Protein AF-0000000084433129 (afdb_homodimer)

Radius of gyration: 16.42 Å; Cα contacts (8 Å, |Δi|>4): 544; chains: 2; bounding box: 38×45×41 Å

Foldseek 3Di:
DAFDLVQLLVQLVVCVVPAFLLLSLLCSLCVSLVFPDDSVRSCVVQRCCGCAGNVQLFFHFQSLLVSLLVNLPRNDDDVVLSVVLSVVLQVVLCVVQVHRGRCVSQVSVVRCPCRSVSNSVSSVSSSVSSVD/DAFDLVQLLVQLVVCVVPAFLLLSLLVSLCVSLVFPDDSVVSCVVQRCCGCQGNVQLFFHFQSLLVSLLVNLPRNDDDVVLSVVLNVVLQVVLCVVQVDRGRCVSQVSVVRCPCRSVSNSVSSVSSSVSSVD

Nearest PDB structures (foldseek):
  2bnl-assembly3_F  TM=3.014E-01  e=6.268E+00  Bacillus subtilis
  2bnl-assembly3_F  TM=2.995E-01  e=6.203E+00  Bacillus subtilis

Solvent-accessible surface area (backbone atoms only — not comparable to full-atom values): 12714 Å² total; per-residue (Å²): 91,84,62,62,61,69,61,37,43,51,46,27,57,58,33,51,76,82,38,44,41,4,28,14,22,24,46,26,53,35,60,73,70,62,51,97,68,54,69,69,56,48,40,30,52,17,46,22,34,14,48,6,37,26,60,60,21,34,72,26,36,28,14,23,58,56,11,39,41,42,35,44,15,71,77,44,88,50,63,68,57,31,18,53,50,23,30,50,53,47,52,53,46,25,67,74,66,72,49,53,32,21,19,73,69,18,55,54,61,74,41,63,80,55,48,64,55,47,18,44,52,48,43,48,53,52,41,56,60,48,50,103,90,83,62,62,59,68,61,37,42,51,45,27,56,59,33,50,76,82,40,44,41,4,27,14,23,23,49,25,52,34,58,74,69,64,52,96,69,54,69,69,56,48,41,30,52,19,49,23,34,16,48,6,38,24,63,62,22,32,73,25,35,29,12,23,57,54,11,38,38,41,35,44,15,72,76,45,87,50,62,68,57,31,18,53,50,23,31,50,54,46,50,53,46,25,68,75,67,73,48,53,32,21,19,71,71,18,55,53,60,74,40,63,79,54,48,63,56,47,18,44,53,48,42,50,51,53,40,54,60,47,50,101

Organism: NCBI:txid230361

Sequence (264 aa):
MKLDKKILEEKIREYRAFKSCSESTLMGLCEIAGADISQKKMVKLACGFAGGMGGTFDEGTCGAVTGALIANGILNDDPSNIKSNAKEIFNTFKEEYGTVRCDKISKNGEDKSPCVDCCVFIANKVADLLDEMKLDKKILEEKIREYRAFKSCSESTLMGLCEIAGADISQKKMVKLACGFAGGMGGTFDEGTCGAVTGALIANGILNDDPSNIKSNAKEIFNTFKEEYGTVRCDKISKNGEDKSPCVDCCVFIANKVADLLDE

Secondary structure (DSSP, 8-state):
----HHHHHHHHHHHHTTS-HHHHHHHHHHHHHT-S--HHHHHHHHGGGTTTTTT--SSSBPHHHHHHHHHHHHH---HH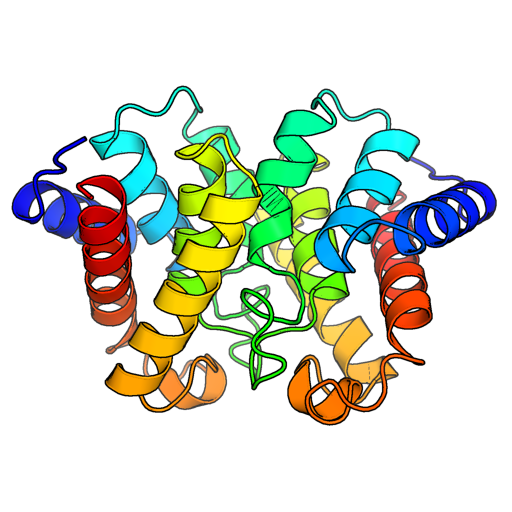HHHHHHHHHHHHHHHHHS--BHHHHHTTTT--TTHHHHHHHHHHHHHHHHH-/----HHHHHHHHHHHHTTS-HHHHHHHHHHHHHT-S--HHHHHHHHGGGTTTTTT--SSSBPHHHHHHHHHHHHH---HHHHHHHHHHHHHHHHHHHS--BHHHHHTTTT--TTHHHHHHHHHHHHHHHHH-

InterPro domains:
  IPR010181 CGCAxxGCC motif [PF09719] (20-128)
  IPR010181 CGCAxxGCC motif [TIGR01909] (20-131)

Structure (mmCIF, N/CA/C/O backbone):
data_AF-0000000084433129-model_v1
#
loop_
_entity.id
_entity.type
_entity.pdbx_description
1 polymer 'C_GCAxxG_C_C family protein'
#
loop_
_atom_site.group_PDB
_atom_site.id
_atom_site.type_symbol
_atom_site.label_atom_id
_atom_site.label_alt_id
_atom_site.label_comp_id
_atom_site.label_asym_id
_atom_site.label_entity_id
_atom_site.label_seq_id
_atom_site.pdbx_PDB_ins_code
_atom_site.Cartn_x
_atom_site.Cartn_y
_atom_site.Cartn_z
_atom_site.occupancy
_atom_site.B_iso_or_equiv
_atom_site.auth_seq_id
_atom_site.auth_comp_id
_atom_site.auth_asym_id
_atom_site.auth_atom_id
_atom_site.pdbx_PDB_model_num
ATOM 1 N N . MET A 1 1 ? -16.609 15.102 6.672 1 66.5 1 MET A N 1
ATOM 2 C CA . MET A 1 1 ? -16.047 14.93 8.008 1 66.5 1 MET A CA 1
ATOM 3 C C . MET A 1 1 ? -14.867 15.875 8.234 1 66.5 1 MET A C 1
ATOM 5 O O . MET A 1 1 ? -13.875 15.828 7.5 1 66.5 1 MET A O 1
ATOM 9 N N . LYS A 1 2 ? -15.055 16.797 9.008 1 85.25 2 LYS A N 1
ATOM 10 C CA . LYS A 1 2 ? -13.969 17.766 9.195 1 85.25 2 LYS A CA 1
ATOM 11 C C . LYS A 1 2 ? -12.977 17.281 10.25 1 85.25 2 LYS A C 1
ATOM 13 O O . LYS A 1 2 ? -13.352 17.062 11.406 1 85.25 2 LYS A O 1
ATOM 18 N N . LEU A 1 3 ? -11.727 16.969 9.812 1 94.31 3 LEU A N 1
ATOM 19 C CA . LEU A 1 3 ? -10.68 16.547 10.727 1 94.31 3 LEU A CA 1
ATOM 20 C C . LEU A 1 3 ? -9.883 17.734 11.242 1 94.31 3 LEU A C 1
ATOM 22 O O . LEU A 1 3 ? -9.562 18.656 10.484 1 94.31 3 LEU A O 1
ATOM 26 N N . ASP A 1 4 ? -9.641 17.812 12.602 1 96.44 4 ASP A N 1
ATOM 27 C CA . ASP A 1 4 ? -8.766 18.844 13.164 1 96.44 4 ASP A CA 1
ATOM 28 C C . ASP A 1 4 ? -7.309 18.594 12.789 1 96.44 4 ASP A C 1
ATOM 30 O O . ASP A 1 4 ? -6.656 17.719 13.352 1 96.44 4 ASP A O 1
ATOM 34 N N . LYS A 1 5 ? -6.777 19.391 11.969 1 97.81 5 LYS A N 1
ATOM 35 C CA . LYS A 1 5 ? -5.449 19.156 11.406 1 97.81 5 LYS A CA 1
ATOM 36 C C . LYS A 1 5 ? -4.367 19.312 12.469 1 97.81 5 LYS A C 1
ATOM 38 O O . LYS A 1 5 ? -3.35 18.609 12.438 1 97.81 5 LYS A O 1
ATOM 43 N N . LYS A 1 6 ? -4.586 20.219 13.406 1 98.31 6 LYS A N 1
ATOM 44 C CA . LYS A 1 6 ? -3.6 20.391 14.469 1 98.31 6 LYS A CA 1
ATOM 45 C C . LYS A 1 6 ? -3.467 19.141 15.32 1 98.31 6 LYS A C 1
ATOM 47 O O . LYS A 1 6 ? -2.355 18.703 15.641 1 98.31 6 LYS A O 1
ATOM 52 N N . ILE A 1 7 ? -4.559 18.562 15.695 1 98.62 7 ILE A N 1
ATOM 53 C CA . ILE A 1 7 ? -4.562 17.344 16.484 1 98.62 7 ILE A CA 1
ATOM 54 C C . ILE A 1 7 ? -3.994 16.188 15.664 1 98.62 7 ILE A C 1
ATOM 56 O O . ILE A 1 7 ? -3.24 15.359 16.188 1 98.62 7 ILE A O 1
ATOM 60 N N . LEU A 1 8 ? -4.355 16.141 14.383 1 98.69 8 LEU A N 1
ATOM 61 C CA . LEU A 1 8 ? -3.85 15.133 13.469 1 98.69 8 LEU A CA 1
ATOM 62 C C . LEU A 1 8 ? -2.326 15.172 13.398 1 98.69 8 LEU A C 1
ATOM 64 O O . LEU A 1 8 ? -1.666 14.141 13.531 1 98.69 8 LEU A O 1
ATOM 68 N N . GLU A 1 9 ? -1.763 16.391 13.211 1 98.81 9 GLU A N 1
ATOM 69 C CA . GLU A 1 9 ? -0.317 16.562 13.109 1 98.81 9 GLU A CA 1
ATOM 70 C C . GLU A 1 9 ? 0.386 16.109 14.391 1 98.81 9 GLU A C 1
ATOM 72 O O . GLU A 1 9 ? 1.414 15.43 14.328 1 98.81 9 GLU A O 1
ATOM 77 N N . GLU A 1 10 ? -0.18 16.484 15.469 1 98.75 10 GLU A N 1
ATOM 78 C CA . GLU A 1 10 ? 0.411 16.125 16.766 1 98.75 10 GLU A CA 1
ATOM 79 C C . GLU A 1 10 ? 0.422 14.617 16.953 1 98.75 10 GLU A C 1
ATOM 81 O O . GLU A 1 10 ? 1.414 14.055 17.422 1 98.75 10 GLU A O 1
ATOM 86 N N . LYS A 1 11 ? -0.643 14.023 16.641 1 98.75 11 LYS A N 1
ATOM 87 C CA . LYS A 1 11 ? -0.745 12.57 16.797 1 98.75 11 LYS A CA 1
ATOM 88 C C . LYS A 1 11 ? 0.265 11.852 15.906 1 98.75 11 LYS A C 1
ATOM 90 O O . LYS A 1 11 ? 0.901 10.891 16.328 1 98.75 11 LYS A O 1
ATOM 95 N N . ILE A 1 12 ? 0.414 12.297 14.672 1 98.88 12 ILE A N 1
ATOM 96 C CA . ILE A 1 12 ? 1.348 11.68 13.734 1 98.88 12 ILE A CA 1
ATOM 97 C C . ILE A 1 12 ? 2.777 11.852 14.242 1 98.88 12 ILE A C 1
ATOM 99 O O . ILE A 1 12 ? 3.57 10.906 14.211 1 98.88 12 ILE A O 1
ATOM 103 N N . ARG A 1 13 ? 3.062 13.031 14.75 1 98.81 13 ARG A N 1
ATOM 104 C CA . ARG A 1 13 ? 4.398 13.281 15.281 1 98.81 13 ARG A CA 1
ATOM 105 C C . ARG A 1 13 ? 4.676 12.398 16.5 1 98.81 13 ARG A C 1
ATOM 107 O O . ARG A 1 13 ? 5.793 11.906 16.672 1 98.81 13 ARG A O 1
ATOM 114 N N . GLU A 1 14 ? 3.684 12.195 17.312 1 98.69 14 GLU A N 1
ATOM 115 C CA . GLU A 1 14 ? 3.82 11.297 18.453 1 98.69 14 GLU A CA 1
ATOM 116 C C . GLU A 1 14 ? 4.078 9.859 18.016 1 98.69 14 GLU A C 1
ATOM 118 O O . GLU A 1 14 ? 4.988 9.203 18.516 1 98.69 14 GLU A O 1
ATOM 123 N N . TYR A 1 15 ? 3.359 9.375 17.078 1 98.88 15 TYR A N 1
ATOM 124 C CA . TYR A 1 15 ? 3.512 8 16.609 1 98.88 15 TYR A CA 1
ATOM 125 C C . TYR A 1 15 ? 4.863 7.809 15.93 1 98.88 15 TYR A C 1
ATOM 127 O O . TYR A 1 15 ? 5.473 6.742 16.047 1 98.88 15 TYR A O 1
ATOM 135 N N . ARG A 1 16 ? 5.32 8.906 15.234 1 98.69 16 ARG A N 1
ATOM 136 C CA . ARG A 1 16 ? 6.562 8.789 14.477 1 98.69 16 ARG A CA 1
ATOM 137 C C . ARG A 1 16 ? 7.75 8.555 15.406 1 98.69 16 ARG A C 1
ATOM 139 O O . ARG A 1 16 ? 8.82 8.148 14.953 1 98.69 16 ARG A O 1
ATOM 146 N N . ALA A 1 17 ? 7.539 8.781 16.672 1 98.12 17 ALA A N 1
ATOM 147 C CA . ALA A 1 17 ? 8.602 8.523 17.641 1 98.12 17 ALA A CA 1
ATOM 148 C C . ALA A 1 17 ? 8.859 7.027 17.781 1 98.12 17 ALA A C 1
ATOM 150 O O . ALA A 1 17 ? 9.969 6.613 18.125 1 98.12 17 ALA A O 1
ATOM 151 N N . PHE A 1 18 ? 7.809 6.145 17.469 1 97.88 18 PHE A N 1
ATOM 152 C CA . PHE A 1 18 ? 8.016 4.727 17.719 1 97.88 18 PHE A CA 1
ATOM 153 C C . PHE A 1 18 ? 7.352 3.875 16.656 1 97.88 18 PHE A C 1
ATOM 155 O O . PHE A 1 18 ? 7.418 2.645 16.703 1 97.88 18 PHE A O 1
ATOM 162 N N . LYS A 1 19 ? 6.691 4.504 15.703 1 98.56 19 LYS A N 1
ATOM 163 C CA . LYS A 1 19 ? 6.055 3.793 14.594 1 98.56 19 LYS A CA 1
ATOM 164 C C . LYS A 1 19 ? 6.613 4.25 13.25 1 98.56 19 LYS A C 1
ATOM 166 O O . LYS A 1 19 ? 7.219 5.316 13.156 1 98.56 19 LYS A O 1
ATOM 171 N N . SER A 1 20 ? 6.512 3.453 12.211 1 98.56 20 SER A N 1
ATOM 172 C CA . SER A 1 20 ? 6.969 3.779 10.867 1 98.56 20 SER A CA 1
ATOM 173 C C . SER A 1 20 ? 6.102 4.863 10.234 1 98.56 20 SER A C 1
ATOM 175 O O . SER A 1 20 ? 5.059 5.23 10.781 1 98.56 20 SER A O 1
ATOM 177 N N . CYS A 1 21 ? 6.566 5.344 9.062 1 98.81 21 CYS A N 1
ATOM 178 C CA . CYS A 1 21 ? 5.84 6.367 8.32 1 98.81 21 CYS A CA 1
ATOM 179 C C . CYS A 1 21 ? 4.445 5.883 7.941 1 98.81 21 CYS A C 1
ATOM 181 O O . CYS A 1 21 ? 3.461 6.598 8.141 1 98.81 21 CYS A O 1
ATOM 183 N N . SER A 1 22 ? 4.375 4.684 7.348 1 98.94 22 SER A N 1
ATOM 184 C CA . SER A 1 22 ? 3.086 4.148 6.926 1 98.94 22 SER A CA 1
ATOM 185 C C . SER A 1 22 ? 2.156 3.945 8.117 1 98.94 22 SER A C 1
ATOM 187 O O . SER A 1 22 ? 0.977 4.301 8.055 1 98.94 22 SER A O 1
ATOM 189 N N . GLU A 1 23 ? 2.629 3.381 9.258 1 98.94 23 GLU A N 1
ATOM 190 C CA . GLU A 1 23 ? 1.825 3.168 10.461 1 98.94 23 GLU A CA 1
ATOM 191 C C . GLU A 1 23 ? 1.32 4.488 11.031 1 98.94 23 GLU A C 1
ATOM 193 O O . GLU A 1 23 ? 0.129 4.637 11.312 1 98.94 23 GLU A O 1
ATOM 198 N N . SER A 1 24 ? 2.229 5.449 11.164 1 98.94 24 SER A N 1
ATOM 199 C CA . SER A 1 24 ? 1.892 6.719 11.789 1 98.94 24 SER A CA 1
ATOM 200 C C . SER A 1 24 ? 0.837 7.473 10.992 1 98.94 24 SER A C 1
ATOM 202 O O . SER A 1 24 ? -0.094 8.047 11.562 1 98.94 24 SER A O 1
ATOM 204 N N . THR A 1 25 ? 1.008 7.492 9.688 1 98.94 25 THR A N 1
ATOM 205 C CA . THR A 1 25 ? 0.06 8.188 8.828 1 98.94 25 THR A CA 1
ATOM 206 C C . THR A 1 25 ? -1.318 7.535 8.906 1 98.94 25 THR A C 1
ATOM 208 O O . THR A 1 25 ? -2.324 8.219 9.102 1 98.94 25 THR A O 1
ATOM 211 N N . LEU A 1 26 ? -1.351 6.195 8.773 1 98.94 26 LEU A N 1
ATOM 212 C CA . LEU A 1 26 ? -2.607 5.461 8.836 1 98.94 26 LEU A CA 1
ATOM 213 C C . LEU A 1 26 ? -3.277 5.645 10.195 1 98.94 26 LEU A C 1
ATOM 215 O O . LEU A 1 26 ? -4.465 5.973 10.266 1 98.94 26 LEU A O 1
ATOM 219 N N . MET A 1 27 ? -2.518 5.43 11.242 1 98.94 27 MET A N 1
ATOM 220 C CA . MET A 1 27 ? -3.062 5.473 12.594 1 98.94 27 MET A CA 1
ATOM 221 C C . MET A 1 27 ? -3.57 6.867 12.93 1 98.94 27 MET A C 1
ATOM 223 O O . MET A 1 27 ? -4.656 7.02 13.492 1 98.94 27 MET A O 1
ATOM 227 N N . GLY A 1 28 ? -2.748 7.895 12.617 1 98.88 28 GLY A N 1
ATOM 228 C CA . GLY A 1 28 ? -3.197 9.258 12.852 1 98.88 28 GLY A CA 1
ATOM 229 C C . GLY A 1 28 ? -4.523 9.57 12.188 1 98.88 28 GLY A C 1
ATOM 230 O O . GLY A 1 28 ? -5.449 10.062 12.836 1 98.88 28 GLY A O 1
ATOM 231 N N . LEU A 1 29 ? -4.672 9.234 10.938 1 98.88 29 LEU A N 1
ATOM 232 C CA . LEU A 1 29 ? -5.871 9.539 10.164 1 98.88 29 LEU A CA 1
ATOM 233 C C . LEU A 1 29 ? -7.07 8.758 10.688 1 98.88 29 LEU A C 1
ATOM 235 O O . LEU A 1 29 ? -8.133 9.328 10.93 1 98.88 29 LEU A O 1
ATOM 239 N N . CYS A 1 30 ? -6.93 7.473 10.883 1 98.81 30 CYS A N 1
ATOM 240 C CA . CYS A 1 30 ? -8.047 6.613 11.266 1 98.81 30 CYS A CA 1
ATOM 241 C C . CYS A 1 30 ? -8.531 6.949 12.672 1 98.81 30 CYS A C 1
ATOM 243 O O . CYS A 1 30 ? -9.742 6.98 12.922 1 98.81 30 CYS A O 1
ATOM 245 N N . GLU A 1 31 ? -7.613 7.207 13.586 1 98.56 31 GLU A N 1
ATOM 246 C CA . GLU A 1 31 ? -8.008 7.492 14.961 1 98.56 31 GLU A CA 1
ATOM 247 C C . GLU A 1 31 ? -8.75 8.82 15.062 1 98.56 31 GLU A C 1
ATOM 249 O O . GLU A 1 31 ? -9.797 8.914 15.703 1 98.56 31 GLU A O 1
ATOM 254 N N . ILE A 1 32 ? -8.188 9.836 14.406 1 98.19 32 ILE A N 1
ATOM 255 C CA . ILE A 1 32 ? -8.812 11.148 14.492 1 98.19 32 ILE A CA 1
ATOM 256 C C . ILE A 1 32 ? -10.164 11.133 13.781 1 98.19 32 ILE A C 1
ATOM 258 O O . ILE A 1 32 ? -11.109 11.789 14.219 1 98.19 32 ILE A O 1
ATOM 262 N N . ALA A 1 33 ? -10.344 10.266 12.727 1 98 33 ALA A N 1
ATOM 263 C CA . ALA A 1 33 ? -11.586 10.18 11.969 1 98 33 ALA A CA 1
ATOM 264 C C . ALA A 1 33 ? -12.594 9.273 12.68 1 98 33 ALA A C 1
ATOM 266 O O . ALA A 1 33 ? -13.75 9.172 12.258 1 98 33 ALA A O 1
ATOM 267 N N . GLY A 1 34 ? -12.188 8.562 13.688 1 97.62 34 GLY A N 1
ATOM 268 C CA . GLY A 1 34 ? -13.078 7.684 14.422 1 97.62 34 GLY A CA 1
ATOM 269 C C . GLY A 1 34 ? -13.414 6.406 13.68 1 97.62 34 GLY A C 1
ATOM 270 O O . GLY A 1 34 ? -14.539 5.906 13.758 1 97.62 34 GLY A O 1
ATOM 271 N N . ALA A 1 35 ? -12.445 5.996 12.891 1 97.94 35 ALA A N 1
ATOM 272 C CA . ALA A 1 35 ? -12.656 4.762 12.133 1 97.94 35 ALA A CA 1
ATOM 273 C C . ALA A 1 35 ? -12.852 3.574 13.07 1 97.94 35 ALA A C 1
ATOM 275 O O . ALA A 1 35 ? -12.227 3.504 14.133 1 97.94 35 ALA A O 1
ATOM 276 N N . ASP A 1 36 ? -13.75 2.615 12.664 1 97.56 36 ASP A N 1
ATOM 277 C CA . ASP A 1 36 ? -13.969 1.384 13.414 1 97.56 36 ASP A CA 1
ATOM 278 C C . ASP A 1 36 ? -12.953 0.314 13.023 1 97.56 36 ASP A C 1
ATOM 280 O O . ASP A 1 36 ? -13.289 -0.649 12.336 1 97.56 36 ASP A O 1
ATOM 284 N N . ILE A 1 37 ? -11.727 0.47 13.469 1 98.44 37 ILE A N 1
ATOM 285 C CA . ILE A 1 37 ? -10.609 -0.441 13.227 1 98.44 37 ILE A CA 1
ATOM 286 C C . ILE A 1 37 ? -9.633 -0.377 14.398 1 98.44 37 ILE A C 1
ATOM 288 O O . ILE A 1 37 ? -9.352 0.705 14.922 1 98.44 37 ILE A O 1
ATOM 292 N N . SER A 1 38 ? -9.141 -1.506 14.906 1 98.56 38 SER A N 1
ATOM 293 C CA . SER A 1 38 ? -8.25 -1.553 16.062 1 98.56 38 SER A CA 1
ATOM 294 C C . SER A 1 38 ? -6.84 -1.108 15.695 1 98.56 38 SER A C 1
ATOM 296 O O . SER A 1 38 ? -6.445 -1.183 14.531 1 98.56 38 SER A O 1
ATOM 298 N N . GLN A 1 39 ? -6.102 -0.712 16.656 1 98.44 39 GLN A N 1
ATOM 299 C CA . GLN A 1 39 ? -4.703 -0.352 16.469 1 98.44 39 GLN A CA 1
ATOM 300 C C . GLN A 1 39 ? -3.9 -1.538 15.938 1 98.44 39 GLN A C 1
ATOM 302 O O . GLN A 1 39 ? -3.045 -1.377 15.062 1 98.44 39 GLN A O 1
ATOM 307 N N . LYS A 1 40 ? -4.203 -2.674 16.516 1 98.5 40 LYS A N 1
ATOM 308 C CA . LYS A 1 40 ? -3.516 -3.885 16.078 1 98.5 40 LYS A CA 1
ATOM 309 C C . LYS A 1 40 ? -3.707 -4.113 14.586 1 98.5 40 LYS A C 1
ATOM 311 O O . LYS A 1 40 ? -2.75 -4.422 13.875 1 98.5 40 LYS A O 1
ATOM 316 N N . LYS A 1 41 ? -4.914 -3.969 14.078 1 98.62 41 LYS A N 1
ATOM 317 C CA . LYS A 1 41 ? -5.211 -4.168 12.664 1 98.62 41 LYS A CA 1
ATOM 318 C C . LYS A 1 41 ? -4.535 -3.104 11.805 1 98.62 41 LYS A C 1
ATOM 320 O O . LYS A 1 41 ? -4.031 -3.402 10.719 1 98.62 41 LYS A O 1
ATOM 325 N N . MET A 1 42 ? -4.523 -1.867 12.297 1 98.94 42 MET A N 1
ATOM 326 C CA . MET A 1 42 ? -3.859 -0.795 11.562 1 98.94 42 MET A CA 1
ATOM 327 C C . MET A 1 42 ? -2.369 -1.08 11.414 1 98.94 42 MET A C 1
ATOM 329 O O . MET A 1 42 ? -1.802 -0.896 10.336 1 98.94 42 MET A O 1
ATOM 333 N N . VAL A 1 43 ? -1.777 -1.569 12.484 1 98.88 43 VAL A N 1
ATOM 334 C CA . VAL A 1 43 ? -0.351 -1.876 12.445 1 98.88 43 VAL A CA 1
ATOM 335 C C . VAL A 1 43 ? -0.092 -3.014 11.461 1 98.88 43 VAL A C 1
ATOM 337 O O . VAL A 1 43 ? 0.823 -2.934 10.641 1 98.88 43 VAL A O 1
ATOM 340 N N . LYS A 1 44 ? -0.912 -4.02 11.508 1 98.81 44 LYS A N 1
ATOM 341 C CA . LYS A 1 44 ? -0.734 -5.156 10.609 1 98.81 44 LYS A CA 1
ATOM 342 C C . LYS A 1 44 ? -0.856 -4.73 9.148 1 98.81 44 LYS A C 1
ATOM 344 O O . LYS A 1 44 ? -0.1 -5.195 8.297 1 98.81 44 LYS A O 1
ATOM 349 N N . LEU A 1 45 ? -1.741 -3.855 8.867 1 98.88 45 LEU A N 1
ATOM 350 C CA . LEU A 1 45 ? -1.998 -3.414 7.5 1 98.88 45 LEU A CA 1
ATOM 351 C C . LEU A 1 45 ? -0.853 -2.551 6.98 1 98.88 45 LEU A C 1
ATOM 353 O O . LEU A 1 45 ? -0.578 -2.533 5.777 1 98.88 45 LEU A O 1
ATOM 357 N N . ALA A 1 46 ? -0.17 -1.868 7.887 1 98.94 46 ALA A N 1
ATOM 358 C CA . ALA A 1 46 ? 0.666 -0.766 7.418 1 98.94 46 ALA A CA 1
ATOM 359 C C . ALA A 1 46 ? 2.146 -1.083 7.605 1 98.94 46 ALA A C 1
ATOM 361 O O . ALA A 1 46 ? 2.998 -0.545 6.895 1 98.94 46 ALA A O 1
ATOM 362 N N . CYS A 1 47 ? 2.516 -1.973 8.562 1 98.88 47 CYS A N 1
ATOM 363 C CA . CYS A 1 47 ? 3.906 -2.094 8.984 1 98.88 47 CYS A CA 1
ATOM 364 C C . CYS A 1 47 ? 4.773 -2.637 7.855 1 98.88 47 CYS A C 1
ATOM 366 O O . CYS A 1 47 ? 5.945 -2.266 7.734 1 98.88 47 CYS A O 1
ATOM 368 N N . GLY A 1 48 ? 4.191 -3.441 6.992 1 98.88 48 GLY A N 1
ATOM 369 C CA . GLY A 1 48 ? 4.949 -4.008 5.887 1 98.88 48 GLY A CA 1
ATOM 370 C C . GLY A 1 48 ? 5.387 -2.969 4.871 1 98.88 48 GLY A C 1
ATOM 371 O O . GLY A 1 48 ? 6.285 -3.221 4.066 1 98.88 48 GLY A O 1
ATOM 372 N N . PHE A 1 49 ? 4.809 -1.787 4.852 1 98.88 49 PHE A N 1
ATOM 373 C CA . PHE A 1 49 ? 5.082 -0.737 3.877 1 98.88 49 PHE A CA 1
ATOM 374 C C . PHE A 1 49 ? 6.211 0.167 4.359 1 98.88 49 PHE A C 1
ATOM 376 O O . PHE A 1 49 ? 6.703 1.01 3.605 1 98.88 49 PHE A O 1
ATOM 383 N N . ALA A 1 50 ? 6.711 0.037 5.578 1 98.38 50 ALA A N 1
ATOM 384 C CA . ALA A 1 50 ? 7.707 0.906 6.195 1 98.38 50 ALA A CA 1
ATOM 385 C C . ALA A 1 50 ? 9 0.917 5.391 1 98.38 50 ALA A C 1
ATOM 387 O O . ALA A 1 50 ? 9.406 -0.11 4.84 1 98.38 50 ALA A O 1
ATOM 388 N N . GLY A 1 51 ? 9.586 2.059 5.434 1 98.12 51 GLY A N 1
ATOM 389 C CA . GLY A 1 51 ? 10.906 2.158 4.836 1 98.12 51 GLY A CA 1
ATOM 390 C C . GLY A 1 51 ? 10.906 1.904 3.342 1 98.12 51 GLY A C 1
ATOM 391 O O . GLY A 1 51 ? 11.812 1.261 2.814 1 98.12 51 GLY A O 1
ATOM 392 N N . GLY A 1 52 ? 9.602 1.905 2.949 1 73.25 52 GLY A N 1
ATOM 393 C CA . GLY A 1 52 ? 9.25 2.01 1.543 1 73.25 52 GLY A CA 1
ATOM 394 C C . GLY A 1 52 ? 9.539 0.743 0.76 1 73.25 52 GLY A C 1
ATOM 395 O O . GLY A 1 52 ? 10.516 0.681 0.012 1 73.25 52 GLY A O 1
ATOM 396 N N . MET A 1 53 ? 9.086 -0.09 0.983 1 83.25 53 MET A N 1
ATOM 397 C CA . MET A 1 53 ? 8.531 -1.438 1.059 1 83.25 53 MET A CA 1
ATOM 398 C C . MET A 1 53 ? 9.609 -2.445 1.456 1 83.25 53 MET A C 1
ATOM 400 O O . MET A 1 53 ? 10.789 -2.104 1.528 1 83.25 53 MET A O 1
ATOM 404 N N . GLY A 1 54 ? 9.492 -2.891 3.186 1 85.44 54 GLY A N 1
ATOM 405 C CA . GLY A 1 54 ? 9.805 -3.709 4.348 1 85.44 54 GLY A CA 1
ATOM 406 C C . GLY A 1 54 ? 11.188 -3.439 4.91 1 85.44 54 GLY A C 1
ATOM 407 O O . GLY A 1 54 ? 11.734 -4.262 5.652 1 85.44 54 GLY A O 1
ATOM 408 N N . GLY A 1 55 ? 11.43 -2.018 4.766 1 97.88 55 GLY A N 1
ATOM 409 C CA . GLY A 1 55 ? 12.656 -1.464 5.312 1 97.88 55 GLY A CA 1
ATOM 410 C C . GLY A 1 55 ? 13.828 -1.532 4.348 1 97.88 55 GLY A C 1
ATOM 411 O O . GLY A 1 55 ? 14.984 -1.492 4.762 1 97.88 55 GLY A O 1
ATOM 412 N N . THR A 1 56 ? 13.484 -1.573 3.084 1 98.31 56 THR A N 1
ATOM 413 C CA . THR A 1 56 ? 14.523 -1.7 2.076 1 98.31 56 THR A CA 1
ATOM 414 C C . THR A 1 56 ? 15.172 -0.346 1.791 1 98.31 56 THR A C 1
ATOM 416 O O . THR A 1 56 ? 16.297 -0.281 1.305 1 98.31 56 THR A O 1
ATOM 419 N N . PHE A 1 57 ? 14.438 0.733 2 1 98.31 57 PHE A N 1
ATOM 420 C CA . PHE A 1 57 ? 14.836 2.086 1.63 1 98.31 57 PHE A CA 1
ATOM 421 C C . PHE A 1 57 ? 15.297 2.137 0.179 1 98.31 57 PHE A C 1
ATOM 423 O O . PHE A 1 57 ? 16.297 2.777 -0.134 1 98.31 57 PHE A O 1
ATOM 430 N N . ASP A 1 58 ? 14.578 1.436 -0.625 1 97.81 58 ASP A N 1
ATOM 431 C CA . ASP A 1 58 ? 14.844 1.321 -2.057 1 97.81 58 ASP A CA 1
ATOM 432 C C . ASP A 1 58 ? 13.766 2.043 -2.869 1 97.81 58 ASP A C 1
ATOM 434 O O . ASP A 1 58 ? 13.289 3.107 -2.471 1 97.81 58 ASP A O 1
ATOM 438 N N . GLU A 1 59 ? 13.453 1.584 -4.074 1 97.94 59 GLU A N 1
ATOM 439 C CA . GLU A 1 59 ? 12.695 2.361 -5.051 1 97.94 59 GLU A CA 1
ATOM 440 C C . GLU A 1 59 ? 11.203 2.328 -4.742 1 97.94 59 GLU A C 1
ATOM 442 O O . GLU A 1 59 ? 10.406 2.936 -5.457 1 97.94 59 GLU A O 1
ATOM 447 N N . GLY A 1 60 ? 10.781 1.7 -3.68 1 98.69 60 GLY A N 1
ATOM 448 C CA . GLY A 1 60 ? 9.367 1.621 -3.35 1 98.69 60 GLY A CA 1
ATOM 449 C C . GLY A 1 60 ? 8.766 2.963 -2.98 1 98.69 60 GLY A C 1
ATOM 450 O O . GLY A 1 60 ? 9.492 3.912 -2.676 1 98.69 60 GLY A O 1
ATOM 451 N N . THR A 1 61 ? 7.445 3.074 -3.094 1 98.88 61 THR A N 1
ATOM 452 C CA . THR A 1 61 ? 6.707 4.281 -2.746 1 98.88 61 THR A CA 1
ATOM 453 C C . THR A 1 61 ? 6.859 4.602 -1.262 1 98.88 61 THR A C 1
ATOM 455 O O . THR A 1 61 ? 6.848 3.699 -0.423 1 98.88 61 THR A O 1
ATOM 458 N N . CYS A 1 62 ? 6.984 5.914 -0.982 1 98.88 62 CYS A N 1
ATOM 459 C CA . CYS A 1 62 ? 7.086 6.402 0.388 1 98.88 62 CYS A CA 1
ATOM 460 C C . CYS A 1 62 ? 5.949 5.859 1.247 1 98.88 62 CYS A C 1
ATOM 462 O O . CYS A 1 62 ? 4.785 5.895 0.842 1 98.88 62 CYS A O 1
ATOM 464 N N . GLY A 1 63 ? 6.238 5.441 2.494 1 98.88 63 GLY A N 1
ATOM 465 C CA . GLY A 1 63 ? 5.266 4.883 3.42 1 98.88 63 GLY A CA 1
ATOM 466 C C . GLY A 1 63 ? 4.188 5.871 3.824 1 98.88 63 GLY A C 1
ATOM 467 O O . GLY A 1 63 ? 3.055 5.484 4.113 1 98.88 63 GLY A O 1
ATOM 468 N N . ALA A 1 64 ? 4.551 7.168 3.885 1 98.94 64 ALA A N 1
ATOM 469 C CA . ALA A 1 64 ? 3.545 8.188 4.164 1 98.94 64 ALA A CA 1
ATOM 470 C C . ALA A 1 64 ? 2.404 8.133 3.152 1 98.94 64 ALA A C 1
ATOM 472 O O . ALA A 1 64 ? 1.232 8.234 3.523 1 98.94 64 ALA A O 1
ATOM 473 N N . VAL A 1 65 ? 2.789 7.914 1.895 1 98.94 65 VAL A N 1
ATOM 474 C CA . VAL A 1 65 ? 1.801 7.871 0.822 1 98.94 65 VAL A CA 1
ATOM 475 C C . VAL A 1 65 ? 0.966 6.598 0.935 1 98.94 65 VAL A C 1
ATOM 477 O O . VAL A 1 65 ? -0.265 6.648 0.89 1 98.94 65 VAL A O 1
ATOM 480 N N . THR A 1 66 ? 1.614 5.469 1.139 1 98.94 66 THR A N 1
ATOM 481 C CA . THR A 1 66 ? 0.874 4.211 1.173 1 98.94 66 THR A CA 1
ATOM 482 C C . THR A 1 66 ? -0.01 4.137 2.414 1 98.94 66 THR A C 1
ATOM 484 O O . THR A 1 66 ? -1.124 3.613 2.359 1 98.94 66 THR A O 1
ATOM 487 N N . GLY A 1 67 ? 0.449 4.672 3.588 1 98.94 67 GLY A N 1
ATOM 488 C CA . GLY A 1 67 ? -0.413 4.781 4.754 1 98.94 67 GLY A CA 1
ATOM 489 C C . GLY A 1 67 ? -1.649 5.625 4.508 1 98.94 67 GLY A C 1
ATOM 490 O O . GLY A 1 67 ? -2.744 5.273 4.953 1 98.94 67 GLY A O 1
ATOM 491 N N . ALA A 1 68 ? -1.451 6.711 3.803 1 98.94 68 ALA A N 1
ATOM 492 C CA . ALA A 1 68 ? -2.561 7.598 3.459 1 98.94 68 ALA A CA 1
ATOM 493 C C . ALA A 1 68 ? -3.574 6.887 2.564 1 98.94 68 ALA A C 1
ATOM 495 O O . ALA A 1 68 ? -4.781 7.074 2.713 1 98.94 68 ALA A O 1
ATOM 496 N N . LEU A 1 69 ? -3.082 6.082 1.629 1 98.94 69 LEU A N 1
ATOM 497 C CA . LEU A 1 69 ? -3.961 5.387 0.698 1 98.94 69 LEU A CA 1
ATOM 498 C C . LEU A 1 69 ? -4.781 4.32 1.418 1 98.94 69 LEU A C 1
ATOM 500 O O . LEU A 1 69 ? -5.961 4.133 1.122 1 98.94 69 LEU A O 1
ATOM 504 N N . ILE A 1 70 ? -4.16 3.607 2.361 1 98.94 70 ILE A N 1
ATOM 505 C CA . ILE A 1 70 ? -4.906 2.637 3.152 1 98.94 70 ILE A CA 1
ATOM 506 C C . ILE A 1 70 ? -5.996 3.348 3.951 1 98.94 70 ILE A C 1
ATOM 508 O O . ILE A 1 70 ? -7.152 2.916 3.957 1 98.94 70 ILE A O 1
ATOM 512 N N . ALA A 1 71 ? -5.664 4.48 4.594 1 98.94 71 ALA A N 1
ATOM 513 C CA . ALA A 1 71 ? -6.648 5.254 5.348 1 98.94 71 ALA A CA 1
ATOM 514 C C . ALA A 1 71 ? -7.793 5.715 4.449 1 98.94 71 ALA A C 1
ATOM 516 O O . ALA A 1 71 ? -8.961 5.633 4.832 1 98.94 71 ALA A O 1
ATOM 517 N N . ASN A 1 72 ? -7.379 6.219 3.264 1 98.81 72 ASN A N 1
ATOM 518 C CA . ASN A 1 72 ? -8.367 6.656 2.289 1 98.81 72 ASN A CA 1
ATOM 519 C C . ASN A 1 72 ? -9.367 5.551 1.968 1 98.81 72 ASN A C 1
ATOM 521 O O . ASN A 1 72 ? -10.57 5.809 1.833 1 98.81 72 ASN A O 1
ATOM 525 N N . GLY A 1 73 ? -8.945 4.328 1.843 1 98.75 73 GLY A N 1
ATOM 526 C CA . GLY A 1 73 ? -9.805 3.188 1.586 1 98.75 73 GLY A CA 1
ATOM 527 C C . GLY A 1 73 ? -10.711 2.85 2.754 1 98.75 73 GLY A C 1
ATOM 528 O O .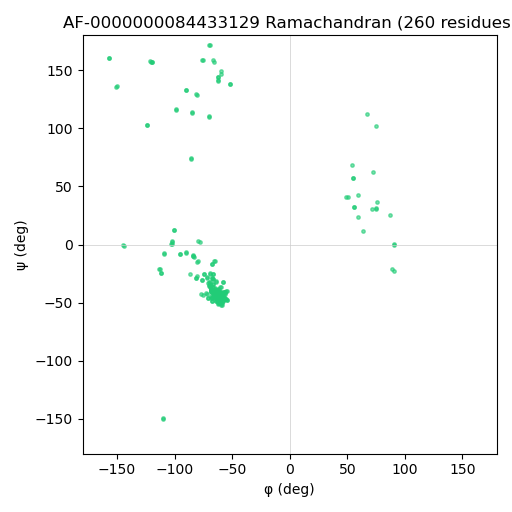 GLY A 1 73 ? -11.867 2.471 2.561 1 98.75 73 GLY A O 1
ATOM 529 N N . ILE A 1 74 ? -10.188 2.967 3.947 1 98.75 74 ILE A N 1
ATOM 530 C CA . ILE A 1 74 ? -10.93 2.631 5.156 1 98.75 74 ILE A CA 1
ATOM 531 C C . ILE A 1 74 ? -12.031 3.664 5.387 1 98.75 74 ILE A C 1
ATOM 533 O O . ILE A 1 74 ? -13.141 3.316 5.797 1 98.75 74 ILE A O 1
ATOM 537 N N . LEU A 1 75 ? -11.766 4.926 5.043 1 98.44 75 LEU A N 1
ATOM 538 C CA . LEU A 1 75 ? -12.609 6.031 5.484 1 98.44 75 LEU A CA 1
ATOM 539 C C . LEU A 1 75 ? -13.641 6.383 4.422 1 98.44 75 LEU A C 1
ATOM 541 O O . LEU A 1 75 ? -14.523 7.207 4.66 1 98.44 75 LEU A O 1
ATOM 545 N N . ASN A 1 76 ? -13.547 5.777 3.199 1 97.44 76 ASN A N 1
ATOM 546 C CA . ASN A 1 76 ? -14.484 6.004 2.111 1 97.44 76 ASN A CA 1
ATOM 547 C C . ASN A 1 76 ? -15.18 4.711 1.69 1 97.44 76 ASN A C 1
ATOM 549 O O . ASN A 1 76 ? -14.633 3.621 1.873 1 97.44 76 ASN A O 1
ATOM 553 N N . ASP A 1 77 ? -16.359 4.82 1.064 1 95.56 77 ASP A N 1
ATOM 554 C CA . ASP A 1 77 ? -17.141 3.625 0.766 1 95.56 77 ASP A CA 1
ATOM 555 C C . ASP A 1 77 ? -17.234 3.391 -0.74 1 95.56 77 ASP A C 1
ATOM 557 O O . ASP A 1 77 ? -17.469 2.264 -1.185 1 95.56 77 ASP A O 1
ATOM 561 N N . ASP A 1 78 ? -17.016 4.441 -1.49 1 97.56 78 ASP A N 1
ATOM 562 C CA . ASP A 1 78 ? -17.172 4.344 -2.938 1 97.56 78 ASP A CA 1
ATOM 563 C C . ASP A 1 78 ? -15.82 4.152 -3.625 1 97.56 78 ASP A C 1
ATOM 565 O O . ASP A 1 78 ? -15 5.074 -3.664 1 97.56 78 ASP A O 1
ATOM 569 N N . PRO A 1 79 ? -15.633 3.033 -4.273 1 97.81 79 PRO A N 1
ATOM 570 C CA . PRO A 1 79 ? -14.352 2.754 -4.926 1 97.81 79 PRO A CA 1
ATOM 571 C C . PRO A 1 79 ? -13.969 3.816 -5.953 1 97.81 79 PRO A C 1
ATOM 573 O O . PRO A 1 79 ? -12.781 4.105 -6.137 1 97.81 79 PRO A O 1
ATOM 576 N N . SER A 1 80 ? -14.938 4.379 -6.57 1 97.25 80 SER A N 1
ATOM 577 C CA . SER A 1 80 ? -14.633 5.418 -7.547 1 97.25 80 SER A CA 1
ATOM 578 C C . SER A 1 80 ? -14.016 6.641 -6.883 1 97.25 80 SER A C 1
ATOM 580 O O . SER A 1 80 ? -13.039 7.203 -7.391 1 97.25 80 SER A O 1
ATOM 582 N N . ASN A 1 81 ? -14.609 7.035 -5.789 1 97.69 81 ASN A N 1
ATOM 583 C CA . ASN A 1 81 ? -14.047 8.141 -5.016 1 97.69 81 ASN A CA 1
ATOM 584 C C . ASN A 1 81 ? -12.68 7.781 -4.441 1 97.69 81 ASN A C 1
ATOM 586 O O . ASN A 1 81 ? -11.781 8.625 -4.41 1 97.69 81 ASN A O 1
ATOM 590 N N . ILE A 1 82 ? -12.555 6.59 -3.959 1 98.62 82 ILE A N 1
ATOM 591 C CA . ILE A 1 82 ? -11.305 6.125 -3.379 1 98.62 82 ILE A CA 1
ATOM 592 C C . ILE A 1 82 ? -10.188 6.227 -4.418 1 98.62 82 ILE A C 1
ATOM 594 O O . ILE A 1 82 ? -9.094 6.723 -4.117 1 98.62 82 ILE A O 1
ATOM 598 N N . LYS A 1 83 ? -10.406 5.832 -5.613 1 98.25 83 LYS A N 1
ATOM 599 C CA . LYS A 1 83 ? -9.414 5.855 -6.684 1 98.25 83 LYS A CA 1
ATOM 600 C C . LYS A 1 83 ? -9.07 7.285 -7.078 1 98.25 83 LYS A C 1
ATOM 602 O O . LYS A 1 83 ? -7.898 7.613 -7.289 1 98.25 83 LYS A O 1
ATOM 607 N N . SER A 1 84 ? -10.133 8.078 -7.215 1 98.12 84 SER A N 1
ATOM 608 C CA . SER A 1 84 ? -9.898 9.477 -7.559 1 98.12 84 SER A CA 1
ATOM 609 C C . SER A 1 84 ? -9.062 10.18 -6.488 1 98.12 84 SER A C 1
ATOM 611 O O . SER A 1 84 ? -8.125 10.914 -6.809 1 98.12 84 SER A O 1
ATOM 613 N N . ASN A 1 85 ? -9.445 10 -5.234 1 98.75 85 ASN A N 1
ATOM 614 C CA . ASN A 1 85 ? -8.672 10.539 -4.125 1 98.75 85 ASN A CA 1
ATOM 615 C C . ASN A 1 85 ? -7.23 10.039 -4.152 1 98.75 85 ASN A C 1
ATOM 617 O O . ASN A 1 85 ? -6.297 10.797 -3.891 1 98.75 85 ASN A O 1
ATOM 621 N N . ALA A 1 86 ? -7.066 8.758 -4.473 1 98.88 86 ALA A N 1
ATOM 622 C CA . ALA A 1 86 ? -5.734 8.164 -4.504 1 98.88 86 ALA A CA 1
ATOM 623 C C . ALA A 1 86 ? -4.844 8.859 -5.531 1 98.88 86 ALA A C 1
ATOM 625 O O . ALA A 1 86 ? -3.674 9.141 -5.262 1 98.88 86 ALA A O 1
ATOM 626 N N . LYS A 1 87 ? -5.41 9.109 -6.664 1 98.81 87 LYS A N 1
ATOM 627 C CA . LYS A 1 87 ? -4.688 9.836 -7.703 1 98.81 87 LYS A CA 1
ATOM 628 C C . LYS A 1 87 ? -4.262 11.219 -7.215 1 98.81 87 LYS A C 1
ATOM 630 O O . LYS A 1 87 ? -3.129 11.648 -7.445 1 98.81 87 LYS A O 1
ATOM 635 N N . GLU A 1 88 ? -5.141 11.875 -6.578 1 98.81 88 GLU A N 1
ATOM 636 C CA . GLU A 1 88 ? -4.855 13.211 -6.051 1 98.81 88 GLU A CA 1
ATOM 637 C C . GLU A 1 88 ? -3.779 13.148 -4.969 1 98.81 88 GLU A C 1
ATOM 639 O O . GLU A 1 88 ? -2.881 13.992 -4.934 1 98.81 88 GLU A O 1
ATOM 644 N N . ILE A 1 89 ? -3.889 12.203 -4.078 1 98.94 89 ILE A N 1
ATOM 645 C CA . ILE A 1 89 ? -2.912 12 -3.016 1 98.94 89 ILE A CA 1
ATOM 646 C C . ILE A 1 89 ? -1.526 11.789 -3.619 1 98.94 89 ILE A C 1
ATOM 648 O O . ILE A 1 89 ? -0.562 12.445 -3.221 1 98.94 89 ILE A O 1
ATOM 652 N N . PHE A 1 90 ? -1.459 10.938 -4.633 1 98.94 90 PHE A N 1
ATOM 653 C CA . PHE A 1 90 ? -0.207 10.625 -5.312 1 98.94 90 PHE A CA 1
ATOM 654 C C . PHE A 1 90 ? 0.384 11.867 -5.969 1 98.94 90 PHE A C 1
ATOM 656 O O . PHE A 1 90 ? 1.547 12.203 -5.738 1 98.94 90 PHE A O 1
ATOM 663 N N . ASN A 1 91 ? -0.423 12.539 -6.719 1 98.88 91 ASN A N 1
ATOM 664 C CA . ASN A 1 91 ? 0.05 13.688 -7.488 1 98.88 91 ASN A CA 1
ATOM 665 C C . ASN A 1 91 ? 0.485 14.828 -6.578 1 98.88 91 ASN A C 1
ATOM 667 O O . ASN A 1 91 ? 1.5 15.477 -6.832 1 98.88 91 ASN A O 1
ATOM 671 N N . THR A 1 92 ? -0.285 15.055 -5.602 1 98.88 92 THR A N 1
ATOM 672 C CA . THR A 1 92 ? 0.037 16.125 -4.664 1 98.88 92 THR A CA 1
ATOM 673 C C . THR A 1 92 ? 1.374 15.859 -3.979 1 98.88 92 THR A C 1
ATOM 675 O O . THR A 1 92 ? 2.195 16.766 -3.834 1 98.88 92 THR A O 1
ATOM 678 N N . PHE A 1 93 ? 1.616 14.672 -3.525 1 98.94 93 PHE A N 1
ATOM 679 C CA . PHE A 1 93 ? 2.871 14.328 -2.869 1 98.94 93 PHE A CA 1
ATOM 680 C C . PHE A 1 93 ? 4.047 14.492 -3.824 1 98.94 93 PHE A C 1
ATOM 682 O O . PHE A 1 93 ? 5.07 15.078 -3.461 1 98.94 93 PHE A O 1
ATOM 689 N N . LYS A 1 94 ? 3.881 13.961 -4.996 1 98.88 94 LYS A N 1
ATOM 690 C CA . LYS A 1 94 ? 4.945 14.023 -5.988 1 98.88 94 LYS A CA 1
ATOM 691 C C . LYS A 1 94 ? 5.285 15.477 -6.336 1 98.88 94 LYS A C 1
ATOM 693 O O . LYS A 1 94 ? 6.453 15.812 -6.543 1 98.88 94 LYS A O 1
ATOM 698 N N . GLU A 1 95 ? 4.262 16.234 -6.469 1 98.75 95 GLU A N 1
ATOM 699 C CA . GLU A 1 95 ? 4.48 17.641 -6.746 1 98.75 95 GLU A CA 1
ATOM 700 C C . GLU A 1 95 ? 5.293 18.297 -5.633 1 98.75 95 GLU A C 1
ATOM 702 O O . GLU A 1 95 ? 6.199 19.094 -5.902 1 98.75 95 GLU A O 1
ATOM 707 N N . GLU A 1 96 ? 5 17.984 -4.414 1 98.88 96 GLU A N 1
ATOM 708 C CA . GLU A 1 96 ? 5.633 18.625 -3.262 1 98.88 96 GLU A CA 1
ATOM 709 C C . GLU A 1 96 ? 7.078 18.156 -3.098 1 98.88 96 GLU A C 1
ATOM 711 O O . GLU A 1 96 ? 7.969 18.969 -2.826 1 98.88 96 GLU A O 1
ATOM 716 N N . TYR A 1 97 ? 7.32 16.844 -3.279 1 98.69 97 TYR A N 1
ATOM 717 C CA . TYR A 1 97 ? 8.617 16.281 -2.91 1 98.69 97 TYR A CA 1
ATOM 718 C C . TYR A 1 97 ? 9.414 15.898 -4.148 1 98.69 97 TYR A C 1
ATOM 720 O O . TYR A 1 97 ? 10.57 15.477 -4.043 1 98.69 97 TYR A O 1
ATOM 728 N N . GLY A 1 98 ? 8.812 15.953 -5.312 1 98.69 98 GLY A N 1
ATOM 729 C CA . GLY A 1 98 ? 9.477 15.688 -6.578 1 98.69 98 GLY A CA 1
ATOM 730 C C . GLY A 1 98 ? 9.414 14.227 -6.992 1 98.69 98 GLY A C 1
ATOM 731 O O . GLY A 1 98 ? 9.648 13.898 -8.156 1 98.69 98 GLY A O 1
ATOM 732 N N . THR A 1 99 ? 9.219 13.359 -6.059 1 98.81 99 THR A N 1
ATOM 733 C CA . THR A 1 99 ? 9.109 11.922 -6.277 1 98.81 99 THR A CA 1
ATOM 734 C C . THR A 1 99 ? 8.336 11.258 -5.137 1 98.81 99 THR A C 1
ATOM 736 O O . THR A 1 99 ? 8.141 11.859 -4.082 1 98.81 99 THR A O 1
ATOM 739 N N . VAL A 1 100 ? 7.828 10.078 -5.371 1 98.88 100 VAL A N 1
ATOM 740 C CA . VAL A 1 100 ? 7.203 9.297 -4.305 1 98.88 100 VAL A CA 1
ATOM 741 C C . VAL A 1 100 ? 8.164 8.211 -3.836 1 98.88 100 VAL A C 1
ATOM 743 O O . VAL A 1 100 ? 7.82 7.406 -2.961 1 98.88 100 VAL A O 1
ATOM 746 N N . ARG A 1 101 ? 9.344 8.164 -4.379 1 98.75 101 ARG A N 1
ATOM 747 C CA . ARG A 1 101 ? 10.297 7.086 -4.117 1 98.75 101 ARG A CA 1
ATOM 748 C C . ARG A 1 101 ? 11.023 7.309 -2.795 1 98.75 101 ARG A C 1
ATOM 750 O O . ARG A 1 101 ? 11.656 8.352 -2.596 1 98.75 101 ARG A O 1
ATOM 757 N N . CYS A 1 102 ? 11 6.312 -2.018 1 98.88 102 CYS A N 1
ATOM 758 C CA . CYS A 1 102 ? 11.586 6.379 -0.683 1 98.88 102 CYS A CA 1
ATOM 759 C C . CYS A 1 102 ? 13.102 6.551 -0.759 1 98.88 102 CYS A C 1
ATOM 761 O O . CYS A 1 102 ? 13.688 7.285 0.042 1 98.88 102 CYS A O 1
ATOM 763 N N . ASP A 1 103 ? 13.75 5.805 -1.677 1 98.75 103 ASP A N 1
ATOM 764 C CA . ASP A 1 103 ? 15.211 5.848 -1.765 1 98.75 103 ASP A CA 1
ATOM 765 C C . ASP A 1 103 ? 15.695 7.258 -2.072 1 98.75 103 ASP A C 1
ATOM 767 O O . ASP A 1 103 ? 16.719 7.695 -1.537 1 98.75 103 ASP A O 1
ATOM 771 N N . LYS A 1 104 ? 14.961 7.945 -2.879 1 98.75 104 LYS A N 1
ATOM 772 C CA . LYS A 1 104 ? 15.336 9.305 -3.254 1 98.75 104 LYS A CA 1
ATOM 773 C C . LYS A 1 104 ? 15.047 10.289 -2.123 1 98.75 104 LYS A C 1
ATOM 775 O O . LYS A 1 104 ? 15.875 11.141 -1.803 1 98.75 104 LYS A O 1
ATOM 780 N N . ILE A 1 105 ? 13.922 10.156 -1.507 1 98.81 105 ILE A N 1
ATOM 781 C CA . ILE A 1 105 ? 13.492 11.086 -0.469 1 98.81 105 ILE A CA 1
ATOM 782 C C . ILE A 1 105 ? 14.383 10.938 0.761 1 98.81 105 ILE A C 1
ATOM 784 O O . ILE A 1 105 ? 14.75 11.93 1.399 1 98.81 105 ILE A O 1
ATOM 788 N N . SER A 1 106 ? 14.773 9.711 1.103 1 98.62 106 SER A N 1
ATOM 789 C CA . SER A 1 106 ? 15.492 9.422 2.338 1 98.62 106 SER A CA 1
ATOM 790 C C . SER A 1 106 ? 16.984 9.219 2.072 1 98.62 106 SER A C 1
ATOM 792 O O . SER A 1 106 ? 17.75 8.906 2.99 1 98.62 106 SER A O 1
ATOM 794 N N . LYS A 1 107 ? 17.406 9.32 0.919 1 98.44 107 LYS A N 1
ATOM 795 C CA . LYS A 1 107 ? 18.781 9 0.522 1 98.44 107 LYS A CA 1
ATOM 796 C C . LYS A 1 107 ? 19.141 7.578 0.938 1 98.44 107 LYS A C 1
ATOM 798 O O . LYS A 1 107 ? 20.125 7.375 1.655 1 98.44 107 LYS A O 1
ATOM 803 N N . ASN A 1 108 ? 18.375 6.664 0.475 1 98.44 108 ASN A N 1
ATOM 804 C CA . ASN A 1 108 ? 18.547 5.242 0.741 1 98.44 108 ASN A CA 1
ATOM 805 C C . ASN A 1 108 ? 18.562 4.949 2.238 1 98.44 108 ASN A C 1
ATOM 807 O O . ASN A 1 108 ? 19.328 4.113 2.709 1 98.44 108 ASN A O 1
ATOM 811 N N . GLY A 1 109 ? 17.844 5.711 2.938 1 98.06 109 GLY A N 1
ATOM 812 C CA . GLY A 1 109 ? 17.703 5.473 4.363 1 98.06 109 GLY A CA 1
ATOM 813 C C . GLY A 1 109 ? 18.734 6.207 5.199 1 98.06 109 GLY A C 1
ATOM 814 O O . GLY A 1 109 ? 18.688 6.164 6.43 1 98.06 109 GLY A O 1
ATOM 815 N N . GLU A 1 110 ? 19.609 6.957 4.582 1 98.31 110 GLU A N 1
ATOM 816 C CA . GLU A 1 110 ? 20.672 7.645 5.297 1 98.31 110 GLU A CA 1
ATOM 817 C C . GLU A 1 110 ? 20.188 8.945 5.918 1 98.31 110 GLU A C 1
ATOM 819 O O . GLU A 1 110 ? 20.75 9.43 6.902 1 98.31 110 GLU A O 1
ATOM 824 N N . ASP A 1 111 ? 19.203 9.555 5.328 1 98.25 111 ASP A N 1
ATOM 825 C CA . ASP A 1 111 ? 18.609 10.789 5.82 1 98.25 111 ASP A CA 1
ATOM 826 C C . ASP A 1 111 ? 17.109 10.633 6.031 1 98.25 111 ASP A C 1
ATOM 828 O O . ASP A 1 111 ? 16.328 10.758 5.086 1 98.25 111 ASP A O 1
ATOM 832 N N . LYS A 1 112 ? 16.734 10.484 7.25 1 97.44 112 LYS A N 1
ATOM 833 C CA . LYS A 1 112 ? 15.32 10.273 7.566 1 97.44 112 LYS A CA 1
ATOM 834 C C . LYS A 1 112 ? 14.664 11.57 8.055 1 97.44 112 LYS A C 1
ATOM 836 O O . LYS A 1 112 ? 13.516 11.562 8.492 1 97.44 112 LYS A O 1
ATOM 841 N N . SER A 1 113 ? 15.336 12.633 7.887 1 97.88 113 SER A N 1
ATOM 842 C CA . SER A 1 113 ? 14.859 13.906 8.422 1 97.88 113 SER A CA 1
ATOM 843 C C . SER A 1 113 ? 13.578 14.359 7.73 1 97.88 113 SER A C 1
ATOM 845 O O . SER A 1 113 ? 12.75 15.047 8.328 1 97.88 113 SER A O 1
ATOM 847 N N . PRO A 1 114 ? 13.297 13.945 6.48 1 98.5 114 PRO A N 1
ATOM 848 C CA . PRO A 1 114 ? 12.062 14.406 5.844 1 98.5 114 PRO A CA 1
ATOM 849 C C . PRO A 1 114 ? 10.844 13.562 6.234 1 98.5 114 PRO A C 1
ATOM 851 O O . PRO A 1 114 ? 9.711 13.945 5.941 1 98.5 114 PRO A O 1
ATOM 854 N N . CYS A 1 115 ? 11.047 12.477 6.883 1 98.69 115 CYS A N 1
ATOM 855 C CA . CYS A 1 115 ? 10.031 11.43 6.949 1 98.69 115 CYS A CA 1
ATOM 856 C C . CYS A 1 115 ? 8.828 11.891 7.762 1 98.69 115 CYS A C 1
ATOM 858 O O . CYS A 1 115 ? 7.68 11.633 7.387 1 98.69 115 CYS A O 1
ATOM 860 N N . VAL A 1 116 ? 9.055 12.586 8.852 1 98.88 116 VAL A N 1
ATOM 861 C CA . VAL A 1 116 ? 7.945 13.047 9.68 1 98.88 116 VAL A CA 1
ATOM 862 C C . VAL A 1 116 ? 7.105 14.062 8.906 1 98.88 116 VAL A C 1
ATOM 864 O O . VAL A 1 116 ? 5.875 13.992 8.922 1 98.88 116 VAL A O 1
ATOM 867 N N . ASP A 1 117 ? 7.77 14.938 8.227 1 98.88 117 ASP A N 1
ATOM 868 C CA . ASP A 1 117 ? 7.07 15.969 7.469 1 98.88 117 ASP A CA 1
ATOM 869 C C . ASP A 1 117 ? 6.297 15.359 6.301 1 98.88 117 ASP A C 1
ATOM 871 O O . ASP A 1 117 ? 5.227 15.844 5.934 1 98.88 117 ASP A O 1
ATOM 875 N N . CYS A 1 118 ? 6.852 14.344 5.68 1 98.94 118 CYS A N 1
ATOM 876 C CA . CYS A 1 118 ? 6.125 13.625 4.637 1 98.94 118 CYS A CA 1
ATOM 877 C C . CYS A 1 118 ? 4.789 13.102 5.164 1 98.94 118 CYS A C 1
ATOM 879 O O . CYS A 1 118 ? 3.756 13.281 4.516 1 98.94 118 CYS A O 1
ATOM 881 N N . CYS A 1 119 ? 4.816 12.492 6.332 1 98.94 119 CYS A N 1
ATOM 882 C CA . CYS A 1 119 ? 3.617 11.93 6.941 1 98.94 119 CYS A CA 1
ATOM 883 C C . CYS A 1 119 ? 2.588 13.016 7.223 1 98.94 119 CYS A C 1
ATOM 885 O O . CYS A 1 119 ? 1.415 12.875 6.867 1 98.94 119 CYS A O 1
ATOM 887 N N . VAL A 1 120 ? 3.045 14.07 7.84 1 98.94 120 VAL A N 1
ATOM 888 C CA . VAL A 1 120 ? 2.16 15.164 8.219 1 98.94 120 VAL A CA 1
ATOM 889 C C . VAL A 1 120 ? 1.555 15.797 6.965 1 98.94 120 VAL A C 1
ATOM 891 O O . VAL A 1 120 ? 0.344 16.016 6.898 1 98.94 120 VAL A O 1
ATOM 894 N N . PHE A 1 121 ? 2.371 16.016 5.969 1 98.94 121 PHE A N 1
ATOM 895 C CA . PHE A 1 121 ? 1.947 16.672 4.742 1 98.94 121 PHE A CA 1
ATOM 896 C C . PHE A 1 121 ? 0.829 15.891 4.066 1 98.94 121 PHE A C 1
ATOM 898 O O . PHE A 1 121 ? -0.231 16.438 3.764 1 98.94 121 PHE A O 1
ATOM 905 N 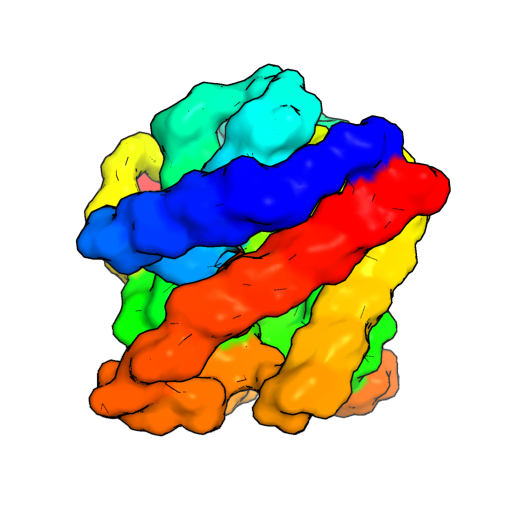N . ILE A 1 122 ? 1.073 14.641 3.879 1 98.94 122 ILE A N 1
ATOM 906 C CA . ILE A 1 122 ? 0.129 13.891 3.057 1 98.94 122 ILE A CA 1
ATOM 907 C C . ILE A 1 122 ? -1.134 13.594 3.861 1 98.94 122 ILE A C 1
ATOM 909 O O . ILE A 1 122 ? -2.23 13.516 3.303 1 98.94 122 ILE A O 1
ATOM 913 N N . ALA A 1 123 ? -0.983 13.438 5.211 1 98.94 123 ALA A N 1
ATOM 914 C CA . ALA A 1 123 ? -2.16 13.25 6.055 1 98.94 123 ALA A CA 1
ATOM 915 C C . ALA A 1 123 ? -3.086 14.461 5.973 1 98.94 123 ALA A C 1
ATOM 917 O O . ALA A 1 123 ? -4.309 14.312 5.953 1 98.94 123 ALA A O 1
ATOM 918 N N . ASN A 1 124 ? -2.486 15.602 5.961 1 98.88 124 ASN A N 1
ATOM 919 C CA . ASN A 1 124 ? -3.285 16.812 5.828 1 98.88 124 ASN A CA 1
ATOM 920 C C . ASN A 1 124 ? -4.039 16.844 4.504 1 98.88 124 ASN A C 1
ATOM 922 O O . ASN A 1 124 ? -5.18 17.312 4.441 1 98.88 124 ASN A O 1
ATOM 926 N N . LYS A 1 125 ? -3.389 16.406 3.479 1 98.81 125 LYS A N 1
ATOM 927 C CA . LYS A 1 125 ? -4.082 16.344 2.195 1 98.81 125 LYS A CA 1
ATOM 928 C C . LYS A 1 125 ? -5.281 15.398 2.271 1 98.81 125 LYS A C 1
ATOM 930 O O . LYS A 1 125 ? -6.348 15.703 1.731 1 98.81 125 LYS A O 1
ATOM 935 N N . VAL A 1 126 ? -5.133 14.234 2.893 1 98.75 126 VAL A N 1
ATOM 936 C CA . VAL A 1 126 ? -6.242 13.297 3.039 1 98.75 126 VAL A CA 1
ATOM 937 C C . VAL A 1 126 ? -7.363 13.945 3.846 1 98.75 126 VAL A C 1
ATOM 939 O O . VAL A 1 126 ? -8.539 13.805 3.508 1 98.75 126 VAL A O 1
ATOM 942 N N . ALA A 1 127 ? -7.004 14.641 4.926 1 98.5 127 ALA A N 1
ATOM 943 C CA . ALA A 1 127 ? -7.996 15.344 5.734 1 98.5 127 ALA A CA 1
ATOM 944 C C . ALA A 1 127 ? -8.805 16.312 4.883 1 98.5 127 ALA A C 1
ATOM 946 O O . ALA A 1 127 ? -10.023 16.406 5.023 1 98.5 127 ALA A O 1
ATOM 947 N N . ASP A 1 128 ? -8.117 17.047 3.975 1 98.06 128 ASP A N 1
ATOM 948 C CA . ASP A 1 128 ? -8.789 17.984 3.076 1 98.06 128 ASP A CA 1
ATOM 949 C C . ASP A 1 128 ? -9.781 17.25 2.168 1 98.06 128 ASP A C 1
ATOM 951 O O . ASP A 1 128 ? -10.883 17.75 1.923 1 98.06 128 ASP A O 1
ATOM 955 N N . LEU A 1 129 ? -9.398 16.109 1.679 1 97.62 129 LEU A N 1
ATOM 956 C CA . LEU A 1 129 ? -10.227 15.359 0.743 1 97.62 129 LEU A CA 1
ATOM 957 C C . LEU A 1 129 ? -11.469 14.805 1.44 1 97.62 129 LEU A C 1
ATOM 959 O O . LEU A 1 129 ? -12.523 14.672 0.825 1 97.62 129 LEU A O 1
ATOM 963 N N . LEU A 1 130 ? -11.352 14.484 2.693 1 94.38 130 LEU A N 1
ATOM 964 C CA . LEU A 1 130 ? -12.461 13.93 3.455 1 94.38 130 LEU A CA 1
ATOM 965 C C . LEU A 1 130 ? -13.484 15.008 3.795 1 94.38 130 LEU A C 1
ATOM 967 O O . LEU A 1 130 ? -14.648 14.711 4.066 1 94.38 130 LEU A O 1
ATOM 971 N N . ASP A 1 131 ? -13.031 16.266 3.848 1 89.94 131 ASP A N 1
ATOM 972 C CA . ASP A 1 131 ? -13.906 17.391 4.168 1 89.94 131 ASP A CA 1
ATOM 973 C C . ASP A 1 131 ? -14.711 17.828 2.947 1 89.94 131 ASP A C 1
ATOM 975 O O . ASP A 1 131 ? -15.703 18.547 3.078 1 89.94 131 ASP A O 1
ATOM 979 N N . GLU A 1 132 ? -14.398 17.453 1.762 1 82.06 132 GLU A N 1
ATOM 980 C CA . GLU A 1 132 ? -15.125 17.828 0.548 1 82.06 132 GLU A CA 1
ATOM 981 C C . GLU A 1 132 ? -16.359 16.938 0.342 1 82.06 132 GLU A C 1
ATOM 983 O O . GLU A 1 132 ? -16.391 15.797 0.79 1 82.06 132 GLU A O 1
ATOM 988 N N . MET B 1 1 ? 0.14 -22.625 6.59 1 66.44 1 MET B N 1
ATOM 989 C CA . MET B 1 1 ? -1.062 -22.75 5.77 1 66.44 1 MET B CA 1
ATOM 990 C C . MET B 1 1 ? -0.7 -23 4.309 1 66.44 1 MET B C 1
ATOM 992 O O . MET B 1 1 ? 0.009 -22.203 3.693 1 66.44 1 MET B O 1
ATOM 996 N N . LYS B 1 2 ? -0.945 -24.125 3.861 1 84.94 2 LYS B N 1
ATOM 997 C CA . LYS B 1 2 ? -0.55 -24.422 2.488 1 84.94 2 LYS B CA 1
ATOM 998 C C . LYS B 1 2 ? -1.618 -23.969 1.498 1 84.94 2 LYS B C 1
ATOM 1000 O O . LYS B 1 2 ? -2.76 -24.438 1.552 1 84.94 2 LYS B O 1
ATOM 1005 N N . LEU B 1 3 ? -1.284 -22.969 0.661 1 94.12 3 LEU B N 1
ATOM 1006 C CA . LEU B 1 3 ? -2.205 -22.469 -0.359 1 94.12 3 LEU B CA 1
ATOM 1007 C C . LEU B 1 3 ? -2.014 -23.234 -1.671 1 94.12 3 LEU B C 1
ATOM 1009 O O . LEU B 1 3 ? -0.882 -23.5 -2.08 1 94.12 3 LEU B O 1
ATOM 1013 N N . ASP B 1 4 ? -3.135 -23.688 -2.305 1 96.5 4 ASP B N 1
ATOM 1014 C CA . ASP B 1 4 ? -3.064 -24.281 -3.633 1 96.5 4 ASP B CA 1
ATOM 1015 C C . ASP B 1 4 ? -2.732 -23.234 -4.691 1 96.5 4 ASP B C 1
ATOM 1017 O O . ASP B 1 4 ? -3.598 -22.453 -5.09 1 96.5 4 ASP B O 1
ATOM 1021 N N . LYS B 1 5 ? -1.584 -23.328 -5.223 1 97.75 5 LYS B N 1
ATOM 1022 C CA . LYS B 1 5 ? -1.098 -22.281 -6.117 1 97.75 5 LYS B CA 1
ATOM 1023 C C . LYS B 1 5 ? -1.857 -22.297 -7.441 1 97.75 5 LYS B C 1
ATOM 1025 O O . LYS B 1 5 ? -2.078 -21.25 -8.047 1 97.75 5 LYS B O 1
ATOM 1030 N N . LYS B 1 6 ? -2.266 -23.469 -7.898 1 98.25 6 LYS B N 1
ATOM 1031 C CA . LYS B 1 6 ? -3.021 -23.547 -9.148 1 98.25 6 LYS B CA 1
ATOM 1032 C C . LYS B 1 6 ? -4.359 -22.812 -9.023 1 98.25 6 LYS B C 1
ATOM 1034 O O . LYS B 1 6 ? -4.75 -22.062 -9.922 1 98.25 6 LYS B O 1
ATOM 1039 N N . ILE B 1 7 ? -5.062 -23.031 -7.98 1 98.62 7 ILE B N 1
ATOM 1040 C CA . ILE B 1 7 ? -6.348 -22.391 -7.742 1 98.62 7 ILE B CA 1
ATOM 1041 C C . ILE B 1 7 ? -6.137 -20.891 -7.539 1 98.62 7 ILE B C 1
ATOM 1043 O O . ILE B 1 7 ? -6.926 -20.078 -8.023 1 98.62 7 ILE B O 1
ATOM 1047 N N . LEU B 1 8 ? -5.062 -20.547 -6.816 1 98.69 8 LEU B N 1
ATOM 1048 C CA . LEU B 1 8 ? -4.711 -19.141 -6.59 1 98.69 8 LEU B CA 1
ATOM 1049 C C . LEU B 1 8 ? -4.5 -18.422 -7.914 1 98.69 8 LEU B C 1
ATOM 1051 O O . LEU B 1 8 ? -5.066 -17.344 -8.125 1 98.69 8 LEU B O 1
ATOM 1055 N N . GLU B 1 9 ? -3.711 -19.016 -8.82 1 98.81 9 GLU B N 1
ATOM 1056 C CA . GLU B 1 9 ? -3.416 -18.406 -10.117 1 98.81 9 GLU B CA 1
ATOM 1057 C C . GLU B 1 9 ? -4.691 -18.219 -10.93 1 98.81 9 GLU B C 1
ATOM 1059 O O . GLU B 1 9 ? -4.883 -17.172 -11.547 1 98.81 9 GLU B O 1
ATOM 1064 N N . GLU B 1 10 ? -5.5 -19.188 -10.914 1 98.75 10 GLU B N 1
ATOM 1065 C CA . GLU B 1 10 ? -6.746 -19.125 -11.672 1 98.75 10 GLU B CA 1
ATOM 1066 C C . GLU B 1 10 ? -7.648 -18.016 -11.148 1 98.75 10 GLU B C 1
ATOM 1068 O O . GLU B 1 10 ? -8.25 -17.281 -11.93 1 98.75 10 GLU B O 1
ATOM 1073 N N . LYS B 1 11 ? -7.754 -17.953 -9.898 1 98.75 11 LYS B N 1
ATOM 1074 C CA . LYS B 1 11 ? -8.594 -16.922 -9.289 1 98.75 11 LYS B CA 1
ATOM 1075 C C . LYS B 1 11 ? -8.086 -15.523 -9.617 1 98.75 11 LYS B C 1
ATOM 1077 O O . LYS B 1 11 ? -8.875 -14.625 -9.922 1 98.75 11 LYS B O 1
ATOM 1082 N N . ILE B 1 12 ? -6.773 -15.328 -9.547 1 98.88 12 ILE B N 1
ATOM 1083 C CA . ILE B 1 12 ? -6.176 -14.023 -9.844 1 98.88 12 ILE B CA 1
ATOM 1084 C C . ILE B 1 12 ? -6.422 -13.664 -11.305 1 98.88 12 ILE B C 1
ATOM 1086 O O . ILE B 1 12 ? -6.781 -12.531 -11.617 1 98.88 12 ILE B O 1
ATOM 1090 N N . ARG B 1 13 ? -6.273 -14.641 -12.164 1 98.81 13 ARG B N 1
ATOM 1091 C CA . ARG B 1 13 ? -6.512 -14.391 -13.586 1 98.81 13 ARG B CA 1
ATOM 1092 C C . ARG B 1 13 ? -7.973 -14.039 -13.844 1 98.81 13 ARG B C 1
ATOM 1094 O O . ARG B 1 13 ? -8.273 -13.188 -14.672 1 98.81 13 ARG B O 1
ATOM 1101 N N . GLU B 1 14 ? -8.867 -14.672 -13.156 1 98.69 14 GLU B N 1
ATOM 1102 C CA . GLU B 1 14 ? -10.289 -14.352 -13.266 1 98.69 14 GLU B CA 1
ATOM 1103 C C . GLU B 1 14 ? -10.57 -12.93 -12.797 1 98.69 14 GLU B C 1
ATOM 1105 O O . GLU B 1 14 ? -11.258 -12.164 -13.477 1 98.69 14 GLU B O 1
ATOM 1110 N N . TYR B 1 15 ? -10.047 -12.531 -11.703 1 98.88 15 TYR B N 1
ATOM 1111 C CA . TYR B 1 15 ? -10.281 -11.203 -11.156 1 98.88 15 TYR B CA 1
ATOM 1112 C C . TYR B 1 15 ? -9.672 -10.133 -12.047 1 98.88 15 TYR B C 1
ATOM 1114 O O . TYR B 1 15 ? -10.234 -9.047 -12.203 1 98.88 15 TYR B O 1
ATOM 1122 N N . ARG B 1 16 ? -8.5 -10.516 -12.68 1 98.69 16 ARG B N 1
ATOM 1123 C CA . ARG B 1 16 ? -7.793 -9.523 -13.477 1 98.69 16 ARG B CA 1
ATOM 1124 C C . ARG B 1 16 ? -8.617 -9.117 -14.695 1 98.69 16 ARG B C 1
ATOM 1126 O O . ARG B 1 16 ? -8.328 -8.102 -15.336 1 98.69 16 ARG B O 1
ATOM 1133 N N . ALA B 1 17 ? -9.633 -9.891 -14.977 1 98.12 17 ALA B N 1
ATOM 1134 C CA . ALA B 1 17 ? -10.516 -9.547 -16.094 1 98.12 17 ALA B CA 1
ATOM 1135 C C . ALA B 1 17 ? -11.344 -8.305 -15.773 1 98.12 17 ALA B C 1
ATOM 1137 O O . ALA B 1 17 ? -11.75 -7.574 -16.672 1 98.12 17 ALA B O 1
ATOM 1138 N N . PHE B 1 18 ? -11.57 -7.996 -14.422 1 97.81 18 PHE B N 1
ATOM 1139 C CA . PHE B 1 18 ? -12.469 -6.883 -14.125 1 97.81 18 PHE B CA 1
ATOM 1140 C C . PHE B 1 18 ? -11.992 -6.125 -12.891 1 97.81 18 PHE B C 1
ATOM 1142 O O . PHE B 1 18 ? -12.625 -5.145 -12.477 1 97.81 18 PHE B O 1
ATOM 1149 N N . LYS B 1 19 ? -10.914 -6.551 -12.281 1 98.56 19 LYS B N 1
ATOM 1150 C CA . LYS B 1 19 ? -10.344 -5.875 -11.125 1 98.56 19 LYS B CA 1
ATOM 1151 C C . LYS B 1 19 ? -8.906 -5.441 -11.391 1 98.56 19 LYS B C 1
ATOM 1153 O O . LYS B 1 19 ? -8.258 -5.941 -12.312 1 98.56 19 LYS B O 1
ATOM 1158 N N . SER B 1 20 ? -8.406 -4.473 -10.672 1 98.56 20 SER B N 1
ATOM 1159 C CA . SER B 1 20 ? -7.035 -3.984 -10.797 1 98.56 20 SER B CA 1
ATOM 1160 C C . SER B 1 20 ? -6.031 -5.008 -10.281 1 98.56 20 SER B C 1
ATOM 1162 O O . SER B 1 20 ? -6.414 -6.012 -9.68 1 98.56 20 SER B O 1
ATOM 1164 N N . CYS B 1 21 ? -4.73 -4.715 -10.523 1 98.81 21 CYS B N 1
ATOM 1165 C CA . CYS B 1 21 ? -3.643 -5.574 -10.07 1 98.81 21 CYS B CA 1
ATOM 1166 C C . CYS B 1 21 ? -3.668 -5.727 -8.555 1 98.81 21 CYS B C 1
ATOM 1168 O O . CYS B 1 21 ? -3.574 -6.844 -8.039 1 98.81 21 CYS B O 1
ATOM 1170 N N . SER B 1 22 ? -3.75 -4.586 -7.844 1 98.94 22 SER B N 1
ATOM 1171 C CA . SER B 1 22 ? -3.746 -4.629 -6.387 1 98.94 22 SER B CA 1
ATOM 1172 C C . SER B 1 22 ? -4.957 -5.387 -5.852 1 98.94 22 SER B C 1
ATOM 1174 O O . SER B 1 22 ? -4.828 -6.215 -4.949 1 98.94 22 SER B O 1
ATOM 1176 N N . GLU B 1 23 ? -6.18 -5.156 -6.383 1 98.94 23 GLU B N 1
ATOM 1177 C CA . GLU B 1 23 ? -7.391 -5.844 -5.957 1 98.94 23 GLU B CA 1
ATOM 1178 C C . GLU B 1 23 ? -7.289 -7.348 -6.203 1 98.94 23 GLU B C 1
ATOM 1180 O O . GLU B 1 23 ? -7.562 -8.148 -5.309 1 98.94 23 GLU B O 1
ATOM 1185 N N . SER B 1 24 ? -6.883 -7.711 -7.402 1 98.94 24 SER B N 1
ATOM 1186 C CA . SER B 1 24 ? -6.844 -9.117 -7.797 1 98.94 24 SER B CA 1
ATOM 1187 C C . SER B 1 24 ? -5.867 -9.906 -6.934 1 98.94 24 SER B C 1
ATOM 1189 O O . SER B 1 24 ? -6.164 -11.023 -6.512 1 98.94 24 SER B O 1
ATOM 1191 N N . THR B 1 25 ? -4.707 -9.336 -6.703 1 98.94 25 THR B N 1
ATOM 1192 C CA . THR B 1 25 ? -3.693 -10 -5.891 1 98.94 25 THR B CA 1
ATOM 1193 C C . THR B 1 25 ? -4.188 -10.188 -4.457 1 98.94 25 THR B C 1
ATOM 1195 O O . THR B 1 25 ? -4.113 -11.289 -3.91 1 98.94 25 THR B O 1
ATOM 1198 N N . LEU B 1 26 ? -4.73 -9.102 -3.873 1 98.94 26 LEU B N 1
ATOM 1199 C CA . LEU B 1 26 ? -5.242 -9.156 -2.508 1 98.94 26 LEU B CA 1
ATOM 1200 C C . LEU B 1 26 ? -6.391 -10.156 -2.4 1 98.94 26 LEU B C 1
ATOM 1202 O O . LEU B 1 26 ? -6.395 -11.016 -1.517 1 98.94 26 LEU B O 1
ATOM 1206 N N . MET B 1 27 ? -7.34 -10.023 -3.293 1 98.94 27 MET B N 1
ATOM 1207 C CA . MET B 1 27 ? -8.547 -10.844 -3.236 1 98.94 27 MET B CA 1
ATOM 1208 C C . MET B 1 27 ? -8.211 -12.32 -3.441 1 98.94 27 MET B C 1
ATOM 1210 O O . MET B 1 27 ? -8.711 -13.18 -2.721 1 98.94 27 MET B O 1
ATOM 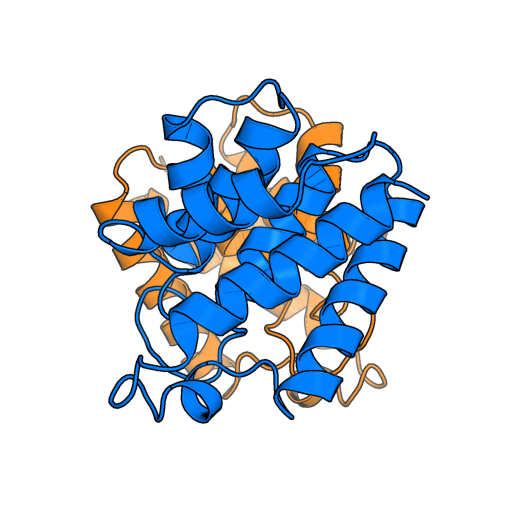1214 N N . GLY B 1 28 ? -7.375 -12.602 -4.457 1 98.88 28 GLY B N 1
ATOM 1215 C CA . GLY B 1 28 ? -6.957 -13.977 -4.668 1 98.88 28 GLY B CA 1
ATOM 1216 C C . GLY B 1 28 ? -6.332 -14.609 -3.438 1 98.88 28 GLY B C 1
ATOM 1217 O O . GLY B 1 28 ? -6.734 -15.695 -3.021 1 98.88 28 GLY B O 1
ATOM 1218 N N . LEU B 1 29 ? -5.414 -13.922 -2.807 1 98.88 29 LEU B N 1
ATOM 1219 C CA . LEU B 1 29 ? -4.688 -14.438 -1.651 1 98.88 29 LEU B CA 1
ATOM 1220 C C . LEU B 1 29 ? -5.621 -14.609 -0.457 1 98.88 29 LEU B C 1
ATOM 1222 O O . LEU B 1 29 ? -5.637 -15.672 0.175 1 98.88 29 LEU B O 1
ATOM 1226 N N . CYS B 1 30 ? -6.414 -13.609 -0.131 1 98.81 30 CYS B N 1
ATOM 1227 C CA . CYS B 1 30 ? -7.25 -13.625 1.063 1 98.81 30 CYS B CA 1
ATOM 1228 C C . CYS B 1 30 ? -8.352 -14.672 0.946 1 98.81 30 CYS B C 1
ATOM 1230 O O . CYS B 1 30 ? -8.648 -15.375 1.913 1 98.81 30 CYS B O 1
ATOM 1232 N N . GLU B 1 31 ? -8.945 -14.789 -0.242 1 98.56 31 GLU B N 1
ATOM 1233 C CA . GLU B 1 31 ? -10.039 -15.742 -0.411 1 98.56 31 GLU B CA 1
ATOM 1234 C C . GLU B 1 31 ? -9.539 -17.172 -0.315 1 98.56 31 GLU B C 1
ATOM 1236 O O . GLU B 1 31 ? -10.141 -18 0.374 1 98.56 31 GLU B O 1
ATOM 1241 N N . ILE B 1 32 ? -8.438 -17.453 -0.999 1 98.12 32 ILE B N 1
ATOM 1242 C CA . ILE B 1 32 ? -7.93 -18.812 -0.996 1 98.12 32 ILE B CA 1
ATOM 1243 C C . ILE B 1 32 ? -7.426 -19.172 0.399 1 98.12 32 ILE B C 1
ATOM 1245 O O . ILE B 1 32 ? -7.562 -20.328 0.84 1 98.12 32 ILE B O 1
ATOM 1249 N N . ALA B 1 33 ? -6.941 -18.172 1.211 1 98 33 ALA B N 1
ATOM 1250 C CA . ALA B 1 33 ? -6.422 -18.422 2.555 1 98 33 ALA B CA 1
ATOM 1251 C C . ALA B 1 33 ? -7.555 -18.469 3.578 1 98 33 ALA B C 1
ATOM 1253 O O . ALA B 1 33 ? -7.328 -18.797 4.746 1 98 33 ALA B O 1
ATOM 1254 N N . GLY B 1 34 ? -8.758 -18.109 3.203 1 97.56 34 GLY B N 1
ATOM 1255 C CA . GLY B 1 34 ? -9.898 -18.141 4.105 1 97.56 34 GLY B CA 1
ATOM 1256 C C . GLY B 1 34 ? -9.891 -17 5.117 1 97.56 34 GLY B C 1
ATOM 1257 O O . GLY B 1 34 ? -10.289 -17.188 6.27 1 97.56 34 GLY B O 1
ATOM 1258 N N . ALA B 1 35 ? -9.328 -15.898 4.652 1 97.94 35 ALA B N 1
ATOM 1259 C CA . ALA B 1 35 ? -9.281 -14.742 5.543 1 97.94 35 ALA B CA 1
ATOM 1260 C C . ALA B 1 35 ? -10.688 -14.273 5.906 1 97.94 35 ALA B C 1
ATOM 1262 O O . ALA B 1 35 ? -11.602 -14.344 5.082 1 97.94 35 ALA B O 1
ATOM 1263 N N . ASP B 1 36 ? -10.859 -13.789 7.184 1 97.5 36 ASP B N 1
ATOM 1264 C CA . ASP B 1 36 ? -12.125 -13.219 7.633 1 97.5 36 ASP B CA 1
ATOM 1265 C C . ASP B 1 36 ? -12.219 -11.734 7.281 1 97.5 36 ASP B C 1
ATOM 1267 O O . ASP B 1 36 ? -12.109 -10.875 8.156 1 97.5 36 ASP B O 1
ATOM 1271 N N . ILE B 1 37 ? -12.43 -11.445 6.008 1 98.44 37 ILE B N 1
ATOM 1272 C CA . ILE B 1 37 ? -12.578 -10.102 5.461 1 98.44 37 ILE B CA 1
ATOM 1273 C C . ILE B 1 37 ? -13.484 -10.141 4.234 1 98.44 37 ILE B C 1
ATOM 1275 O O . ILE B 1 37 ? -13.398 -11.055 3.412 1 98.44 37 ILE B O 1
ATOM 1279 N N . SER B 1 38 ? -14.422 -9.203 4.09 1 98.56 38 SER B N 1
ATOM 1280 C CA . SER B 1 38 ? -15.383 -9.188 2.99 1 98.56 38 SER B CA 1
ATOM 1281 C C . SER B 1 38 ? -14.727 -8.711 1.696 1 98.56 38 SER B C 1
ATOM 1283 O O . SER B 1 38 ? -13.719 -8.008 1.728 1 98.56 38 SER B O 1
ATOM 1285 N N . GLN B 1 39 ? -15.312 -9.039 0.61 1 98.38 39 GLN B N 1
ATOM 1286 C CA . GLN B 1 39 ? -14.852 -8.57 -0.691 1 98.38 39 GLN B CA 1
ATOM 1287 C C . GLN B 1 39 ? -14.898 -7.047 -0.771 1 98.38 39 GLN B C 1
ATOM 1289 O O . GLN B 1 39 ? -14 -6.414 -1.323 1 98.38 39 GLN B O 1
ATOM 1294 N N . LYS B 1 40 ? -15.984 -6.527 -0.249 1 98.5 40 LYS B N 1
ATOM 1295 C CA . LYS B 1 40 ? -16.125 -5.074 -0.245 1 98.5 40 LYS B CA 1
ATOM 1296 C C . LYS B 1 40 ? -14.953 -4.402 0.455 1 98.5 40 LYS B C 1
ATOM 1298 O O . LYS B 1 40 ? -14.406 -3.42 -0.048 1 98.5 40 LYS B O 1
ATOM 1303 N N . LYS B 1 41 ? -14.547 -4.895 1.612 1 98.62 41 LYS B N 1
ATOM 1304 C CA . LYS B 1 41 ? -13.43 -4.328 2.369 1 98.62 41 LYS B CA 1
ATOM 1305 C C . LYS B 1 41 ? -12.117 -4.5 1.621 1 98.62 41 LYS B C 1
ATOM 1307 O O . LYS B 1 41 ? -11.273 -3.602 1.619 1 98.62 41 LYS B O 1
ATOM 1312 N N . MET B 1 42 ? -11.953 -5.668 0.987 1 98.94 42 MET B N 1
ATOM 1313 C CA . MET B 1 42 ? -10.734 -5.898 0.209 1 98.94 42 MET B CA 1
ATOM 1314 C C . MET B 1 42 ? -10.625 -4.895 -0.933 1 98.94 42 MET B C 1
ATOM 1316 O O . MET B 1 42 ? -9.547 -4.344 -1.176 1 98.94 42 MET B O 1
ATOM 1320 N N . VAL B 1 43 ? -11.742 -4.645 -1.574 1 98.88 43 VAL B N 1
ATOM 1321 C CA . VAL B 1 43 ? -11.742 -3.703 -2.688 1 98.88 43 VAL B CA 1
ATOM 1322 C C . VAL B 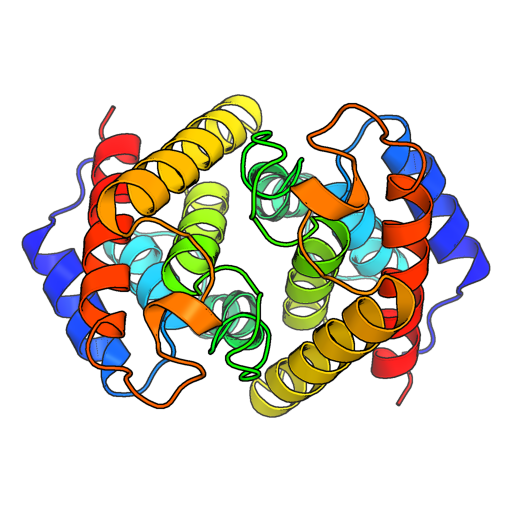1 43 ? -11.414 -2.301 -2.178 1 98.88 43 VAL B C 1
ATOM 1324 O O . VAL B 1 43 ? -10.586 -1.601 -2.764 1 98.88 43 VAL B O 1
ATOM 1327 N N . LYS B 1 44 ? -11.992 -1.921 -1.092 1 98.81 44 LYS B N 1
ATOM 1328 C CA . LYS B 1 44 ? -11.75 -0.593 -0.537 1 98.81 44 LYS B CA 1
ATOM 1329 C C . LYS B 1 44 ? -10.281 -0.417 -0.161 1 98.81 44 LYS B C 1
ATOM 1331 O O . LYS B 1 44 ? -9.695 0.647 -0.382 1 98.81 44 LYS B O 1
ATOM 1336 N N . LEU B 1 45 ? -9.688 -1.431 0.353 1 98.88 45 LEU B N 1
ATOM 1337 C CA . LEU B 1 45 ? -8.305 -1.366 0.812 1 98.88 45 LEU B CA 1
ATOM 1338 C C . LEU B 1 45 ? -7.344 -1.285 -0.368 1 98.88 45 LEU B C 1
ATOM 1340 O O . LEU B 1 45 ? -6.266 -0.695 -0.258 1 98.88 45 LEU B O 1
ATOM 1344 N N . ALA B 1 46 ? -7.746 -1.853 -1.497 1 98.94 46 ALA B N 1
ATOM 1345 C CA . ALA B 1 46 ? -6.738 -2.133 -2.516 1 98.94 46 ALA B CA 1
ATOM 1346 C C . ALA B 1 46 ? -6.934 -1.242 -3.74 1 98.94 46 ALA B C 1
ATOM 1348 O O . ALA B 1 46 ? -5.984 -0.979 -4.48 1 98.94 46 ALA B O 1
ATOM 1349 N N . CYS B 1 47 ? -8.156 -0.734 -4.004 1 98.88 47 CYS B N 1
ATOM 1350 C CA . CYS B 1 47 ? -8.469 -0.132 -5.297 1 98.88 47 CYS B CA 1
ATOM 1351 C C . CYS B 1 47 ? -7.68 1.153 -5.508 1 98.88 47 CYS B C 1
ATOM 1353 O O . CYS B 1 47 ? -7.305 1.479 -6.633 1 98.88 47 CYS B O 1
ATOM 1355 N N . GLY B 1 48 ? -7.363 1.838 -4.434 1 98.88 48 GLY B N 1
ATOM 1356 C CA . GLY B 1 48 ? -6.609 3.076 -4.543 1 98.88 48 GLY B CA 1
ATOM 1357 C C . GLY B 1 48 ? -5.188 2.867 -5.027 1 98.88 48 GLY B C 1
ATOM 1358 O O . GLY B 1 48 ? -4.531 3.812 -5.473 1 98.88 48 GLY B O 1
ATOM 1359 N N . PHE B 1 49 ? -4.656 1.654 -4.973 1 98.88 49 PHE B N 1
ATOM 1360 C CA . PHE B 1 49 ? -3.277 1.343 -5.336 1 98.88 49 PHE B CA 1
ATOM 1361 C C . PHE B 1 49 ? -3.172 0.985 -6.812 1 98.88 49 PHE B C 1
ATOM 1363 O O . PHE B 1 49 ? -2.07 0.846 -7.348 1 98.88 49 PHE B O 1
ATOM 1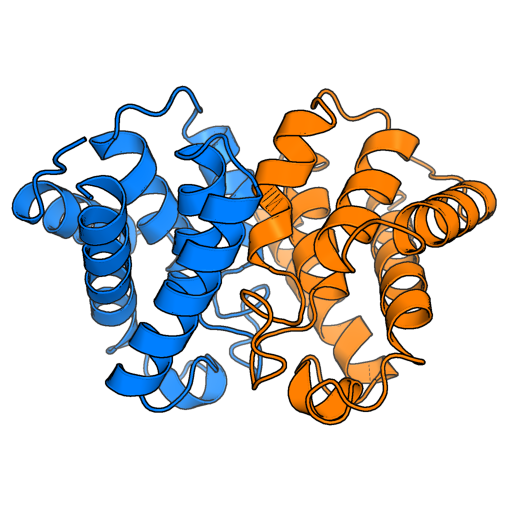370 N N . ALA B 1 50 ? -4.246 0.861 -7.551 1 98.25 50 ALA B N 1
ATOM 1371 C CA . ALA B 1 50 ? -4.289 0.418 -8.945 1 98.25 50 ALA B CA 1
ATOM 1372 C C . ALA B 1 50 ? -3.461 1.336 -9.836 1 98.25 50 ALA B C 1
ATOM 1374 O O . ALA B 1 50 ? -3.422 2.551 -9.625 1 98.25 50 ALA B O 1
ATOM 1375 N N . GLY B 1 51 ? -2.969 0.691 -10.828 1 98.06 51 GLY B N 1
ATOM 1376 C CA . GLY B 1 51 ? -2.285 1.474 -11.844 1 98.06 51 GLY B CA 1
ATOM 1377 C C . GLY B 1 51 ? -1.106 2.26 -11.305 1 98.06 51 GLY B C 1
ATOM 1378 O O . GLY B 1 51 ? -0.902 3.418 -11.672 1 98.06 51 GLY B O 1
ATOM 1379 N N . GLY B 1 52 ? -0.644 1.661 -10.164 1 71.44 52 GLY B N 1
ATOM 1380 C CA . GLY B 1 52 ? 0.561 1.997 -9.422 1 71.44 52 GLY B CA 1
ATOM 1381 C C . GLY B 1 52 ? 0.631 3.461 -9.023 1 71.44 52 GLY B C 1
ATOM 1382 O O . GLY B 1 52 ? 0.955 4.316 -9.852 1 71.44 52 GLY B O 1
ATOM 1383 N N . MET B 1 53 ? -0.132 3.781 -8.242 1 81.12 53 MET B N 1
ATOM 1384 C CA . MET B 1 53 ? -0.905 4.523 -7.25 1 81.12 53 MET B CA 1
ATOM 1385 C C . MET B 1 53 ? -1.637 5.695 -7.898 1 81.12 53 MET B C 1
ATOM 1387 O O . MET B 1 53 ? -1.501 5.93 -9.102 1 81.12 53 MET B O 1
ATOM 1391 N N . GLY B 1 54 ? -3.393 5.453 -7.891 1 79.75 54 GLY B N 1
ATOM 1392 C CA . GLY B 1 54 ? -4.656 6.051 -8.297 1 79.75 54 GLY B CA 1
ATOM 1393 C C . GLY B 1 54 ? -4.742 6.297 -9.789 1 79.75 54 GLY B C 1
ATOM 1394 O O . GLY B 1 54 ? -5.711 6.895 -10.273 1 79.75 54 GLY B O 1
ATOM 1395 N N . GLY B 1 55 ? -4.203 5.148 -10.594 1 97.81 55 GLY B N 1
ATOM 1396 C CA . GLY B 1 55 ? -4.305 5.098 -12.047 1 97.81 55 GLY B CA 1
ATOM 1397 C C . GLY B 1 55 ? -3.393 6.09 -12.742 1 97.81 55 GLY B C 1
ATOM 1398 O O . GLY B 1 55 ? -3.643 6.477 -13.883 1 97.81 55 GLY B O 1
ATOM 1399 N N . THR B 1 56 ? -2.248 6.371 -12.094 1 98.25 56 THR B N 1
ATOM 1400 C CA . THR B 1 56 ? -1.345 7.371 -12.656 1 98.25 56 THR B CA 1
ATOM 1401 C C . THR B 1 56 ? -0.394 6.734 -13.664 1 98.25 56 THR B C 1
ATOM 1403 O O . THR B 1 56 ? 0.159 7.422 -14.523 1 98.25 56 THR B O 1
ATOM 1406 N N . PHE B 1 57 ? -0.133 5.438 -13.516 1 98.31 57 PHE B N 1
ATOM 1407 C CA . PHE B 1 57 ? 0.876 4.715 -14.273 1 98.31 57 PHE B CA 1
ATOM 1408 C C . PHE B 1 57 ? 2.201 5.465 -14.273 1 98.31 57 PHE B C 1
ATOM 1410 O O . PHE B 1 57 ? 2.863 5.574 -15.305 1 98.31 57 PHE B O 1
ATOM 1417 N N . ASP B 1 58 ? 2.496 5.98 -13.141 1 97.81 58 ASP B N 1
ATOM 1418 C CA . ASP B 1 58 ? 3.711 6.754 -12.891 1 97.81 58 ASP B CA 1
ATOM 1419 C C . ASP B 1 58 ? 4.676 5.98 -11.992 1 97.81 58 ASP B C 1
ATOM 1421 O O . ASP B 1 58 ? 4.797 4.762 -12.109 1 97.81 58 ASP B O 1
ATOM 1425 N N . GLU B 1 59 ? 5.488 6.648 -11.188 1 97.94 59 GLU B N 1
ATOM 1426 C CA . GLU B 1 59 ? 6.645 6.043 -10.531 1 97.94 59 GLU B CA 1
ATOM 1427 C C . GLU B 1 59 ? 6.227 5.223 -9.32 1 97.94 59 GLU B C 1
ATOM 1429 O O . GLU B 1 59 ? 7.07 4.633 -8.641 1 97.94 59 GLU B O 1
ATOM 1434 N N . GLY B 1 60 ? 4.945 5.113 -9.031 1 98.69 60 GLY B N 1
ATOM 1435 C CA . GLY B 1 60 ? 4.496 4.367 -7.871 1 98.69 60 GLY B CA 1
ATOM 1436 C C . GLY B 1 60 ? 4.777 2.879 -7.969 1 98.69 60 GLY B C 1
ATOM 1437 O O . GLY B 1 60 ? 5.012 2.359 -9.062 1 98.69 60 GLY B O 1
ATOM 1438 N N . THR B 1 61 ? 4.836 2.215 -6.82 1 98.88 61 THR B N 1
ATOM 1439 C CA . THR B 1 61 ? 5.062 0.776 -6.75 1 98.88 61 THR B CA 1
ATOM 1440 C C . THR B 1 61 ? 3.934 0.018 -7.441 1 98.88 61 THR B C 1
ATOM 1442 O O . THR B 1 61 ? 2.766 0.395 -7.332 1 98.88 61 THR B O 1
ATOM 1445 N N . CYS B 1 62 ? 4.332 -1.053 -8.141 1 98.88 62 CYS B N 1
ATOM 1446 C CA . CYS B 1 62 ? 3.381 -1.924 -8.82 1 98.88 62 CYS B CA 1
ATOM 1447 C C . CYS B 1 62 ? 2.279 -2.377 -7.871 1 98.88 62 CYS B C 1
ATOM 1449 O O . CYS B 1 62 ? 2.559 -2.814 -6.754 1 98.88 62 CYS B O 1
ATOM 1451 N N . GLY B 1 63 ? 1.005 -2.393 -8.336 1 98.88 63 GLY B N 1
ATOM 1452 C CA . GLY B 1 63 ? -0.149 -2.785 -7.539 1 98.88 63 GLY B CA 1
ATOM 1453 C C . GLY B 1 63 ? -0.11 -4.238 -7.109 1 98.88 63 GLY B C 1
ATOM 1454 O O . GLY B 1 63 ? -0.641 -4.594 -6.055 1 98.88 63 GLY B O 1
ATOM 1455 N N . ALA B 1 64 ? 0.491 -5.102 -7.938 1 98.94 64 ALA B N 1
ATOM 1456 C CA . ALA B 1 64 ? 0.656 -6.5 -7.543 1 98.94 64 ALA B CA 1
ATOM 1457 C C . ALA B 1 64 ? 1.424 -6.613 -6.23 1 98.94 64 ALA B C 1
ATOM 1459 O O . ALA B 1 64 ? 1.058 -7.402 -5.355 1 98.94 64 ALA B O 1
ATOM 1460 N N . VAL B 1 65 ? 2.445 -5.77 -6.113 1 98.94 65 VAL B N 1
ATOM 1461 C CA . VAL B 1 65 ? 3.283 -5.797 -4.918 1 98.94 65 VAL B CA 1
ATOM 1462 C C . VAL B 1 65 ? 2.504 -5.246 -3.727 1 98.94 65 VAL B C 1
ATOM 1464 O O . VAL B 1 65 ? 2.473 -5.863 -2.658 1 98.94 65 VAL B O 1
ATOM 1467 N N . THR B 1 66 ? 1.82 -4.121 -3.914 1 98.94 66 THR B N 1
ATOM 1468 C CA . THR B 1 66 ? 1.124 -3.508 -2.789 1 98.94 66 THR B CA 1
ATOM 1469 C C . THR B 1 66 ? -0.064 -4.363 -2.357 1 98.94 66 THR B C 1
ATOM 1471 O O . THR B 1 66 ? -0.358 -4.469 -1.166 1 98.94 66 THR B O 1
ATOM 1474 N N . GLY B 1 67 ? -0.777 -5.016 -3.307 1 98.94 67 GLY B N 1
ATOM 1475 C CA . GLY B 1 67 ? -1.813 -5.973 -2.943 1 98.94 67 GLY B CA 1
ATOM 1476 C C . GLY B 1 67 ? -1.292 -7.137 -2.123 1 98.94 67 GLY B C 1
ATOM 1477 O O . GLY B 1 67 ? -1.94 -7.57 -1.168 1 98.94 67 GLY B O 1
ATOM 1478 N N . ALA B 1 68 ? -0.145 -7.617 -2.508 1 98.94 68 ALA B N 1
ATOM 1479 C CA . ALA B 1 68 ? 0.495 -8.711 -1.784 1 98.94 68 ALA B CA 1
ATOM 1480 C C . ALA B 1 68 ? 0.848 -8.297 -0.359 1 98.94 68 ALA B C 1
ATOM 1482 O O . ALA B 1 68 ? 0.709 -9.086 0.578 1 98.94 68 ALA B O 1
ATOM 1483 N N . LEU B 1 69 ? 1.312 -7.059 -0.195 1 98.94 69 LEU B N 1
ATOM 1484 C CA . LEU B 1 69 ? 1.713 -6.574 1.121 1 98.94 69 LEU B CA 1
ATOM 1485 C C . LEU B 1 69 ? 0.502 -6.414 2.035 1 98.94 69 LEU B C 1
ATOM 1487 O O . LEU B 1 69 ? 0.575 -6.723 3.227 1 98.94 69 LEU B O 1
ATOM 1491 N N . ILE B 1 70 ? -0.617 -5.922 1.481 1 98.94 70 ILE B N 1
ATOM 1492 C CA . ILE B 1 70 ? -1.839 -5.828 2.273 1 98.94 70 ILE B CA 1
ATOM 1493 C C . ILE B 1 70 ? -2.277 -7.223 2.711 1 98.94 70 ILE B C 1
ATOM 1495 O O . ILE B 1 70 ? -2.584 -7.445 3.885 1 98.94 70 ILE B O 1
ATOM 1499 N N . ALA B 1 71 ? -2.262 -8.203 1.805 1 98.94 71 ALA B N 1
ATOM 1500 C CA . ALA B 1 71 ? -2.625 -9.578 2.139 1 98.94 71 ALA B CA 1
ATOM 1501 C C . ALA B 1 71 ? -1.71 -10.141 3.223 1 98.94 71 ALA B C 1
ATOM 1503 O O . ALA B 1 71 ? -2.176 -10.797 4.16 1 98.94 71 ALA B O 1
ATOM 1504 N N . ASN B 1 72 ? -0.398 -9.875 3.02 1 98.81 72 ASN B N 1
ATOM 1505 C CA . ASN B 1 72 ? 0.586 -10.32 4 1 98.81 72 ASN B CA 1
ATOM 1506 C C . ASN B 1 72 ? 0.25 -9.805 5.398 1 98.81 72 ASN B C 1
ATOM 1508 O O . ASN B 1 72 ? 0.397 -10.531 6.383 1 98.81 72 ASN B O 1
ATOM 1512 N N . GLY B 1 73 ? -0.205 -8.578 5.539 1 98.75 73 GLY B N 1
ATOM 1513 C CA . GLY B 1 73 ? -0.603 -8 6.812 1 98.75 73 GLY B CA 1
ATOM 1514 C C . GLY B 1 73 ? -1.858 -8.633 7.387 1 98.75 73 GLY B C 1
ATOM 1515 O O . GLY B 1 73 ? -1.969 -8.812 8.602 1 98.75 73 GLY B O 1
ATOM 1516 N N . ILE B 1 74 ? -2.799 -8.945 6.527 1 98.75 74 ILE B N 1
ATOM 1517 C CA . ILE B 1 74 ? -4.074 -9.516 6.945 1 98.75 74 ILE B CA 1
ATOM 1518 C C . ILE B 1 74 ? -3.867 -10.945 7.438 1 98.75 74 ILE B C 1
ATOM 1520 O O . ILE B 1 74 ? -4.48 -11.367 8.422 1 98.75 74 ILE B O 1
ATOM 1524 N N . LEU B 1 75 ? -2.949 -11.672 6.816 1 98.44 75 LEU B N 1
ATOM 1525 C CA . LEU B 1 75 ? -2.867 -13.117 6.988 1 98.44 75 LEU B CA 1
ATOM 1526 C C . LEU B 1 75 ? -1.856 -13.484 8.07 1 98.44 75 LEU B C 1
ATOM 1528 O O . LEU B 1 75 ? -1.747 -14.648 8.453 1 98.44 75 LEU B O 1
ATOM 1532 N N . ASN B 1 76 ? -1.064 -12.477 8.578 1 97.5 76 ASN B N 1
ATOM 1533 C CA . ASN B 1 76 ? -0.081 -12.688 9.641 1 97.5 76 ASN B CA 1
ATOM 1534 C C . ASN B 1 76 ? -0.391 -11.844 10.867 1 97.5 76 ASN B C 1
ATOM 1536 O O . ASN B 1 76 ? -1.033 -10.797 10.766 1 97.5 76 ASN B O 1
ATOM 1540 N N . ASP B 1 77 ? 0.114 -12.266 12.047 1 95.75 77 ASP B N 1
ATOM 1541 C CA . ASP B 1 77 ? -0.264 -11.594 13.289 1 95.75 77 ASP B CA 1
ATOM 1542 C C . ASP B 1 77 ? 0.928 -10.859 13.906 1 95.75 77 ASP B C 1
ATOM 1544 O O . ASP B 1 77 ? 0.753 -9.922 14.68 1 95.75 77 ASP B 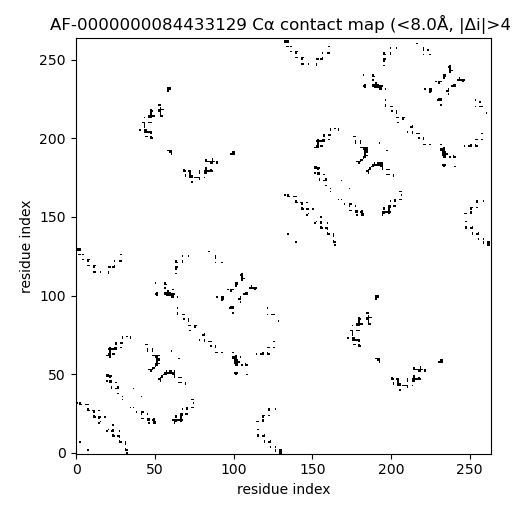O 1
ATOM 1548 N N . ASP B 1 78 ? 2.104 -11.273 13.531 1 97.56 78 ASP B N 1
ATOM 1549 C CA . ASP B 1 78 ? 3.309 -10.711 14.133 1 97.56 78 ASP B CA 1
ATOM 1550 C C . ASP B 1 78 ? 3.924 -9.641 13.234 1 97.56 78 ASP B C 1
ATOM 1552 O O . ASP B 1 78 ? 4.469 -9.953 12.172 1 97.56 78 ASP B O 1
ATOM 1556 N N . PRO B 1 79 ? 3.961 -8.414 13.695 1 97.88 79 PRO B N 1
ATOM 1557 C CA . PRO B 1 79 ? 4.496 -7.324 12.875 1 97.88 79 PRO B CA 1
ATOM 1558 C C . PRO B 1 79 ? 5.938 -7.57 12.43 1 97.88 79 PRO B C 1
ATOM 1560 O O . PRO B 1 79 ? 6.328 -7.156 11.336 1 97.88 79 PRO B O 1
ATOM 1563 N N . SER B 1 80 ? 6.68 -8.242 13.25 1 97.38 80 SER B N 1
ATOM 1564 C CA . SER B 1 80 ? 8.062 -8.531 12.875 1 97.38 80 SER B CA 1
ATOM 1565 C C . SER B 1 80 ? 8.117 -9.453 11.656 1 97.38 80 SER B C 1
ATOM 1567 O O . SER B 1 80 ? 8.914 -9.227 10.742 1 97.38 80 SER B O 1
ATOM 1569 N N . ASN B 1 81 ? 7.305 -10.469 11.703 1 97.75 81 ASN B N 1
ATOM 1570 C CA . ASN B 1 81 ? 7.211 -11.367 10.555 1 97.75 81 ASN B CA 1
ATOM 1571 C C . ASN B 1 81 ? 6.645 -10.656 9.328 1 97.75 81 ASN B C 1
ATOM 1573 O O . ASN B 1 81 ? 7.094 -10.898 8.203 1 97.75 81 ASN B O 1
ATOM 1577 N N . ILE B 1 82 ? 5.656 -9.859 9.539 1 98.62 82 ILE B N 1
ATOM 1578 C CA . ILE B 1 82 ? 5.027 -9.117 8.453 1 98.62 82 ILE B CA 1
ATOM 1579 C C . ILE B 1 82 ? 6.07 -8.258 7.746 1 98.62 82 ILE B C 1
ATOM 1581 O O . ILE B 1 82 ? 6.137 -8.234 6.516 1 98.62 82 ILE B O 1
ATOM 1585 N N . LYS B 1 83 ? 6.91 -7.574 8.453 1 98.31 83 LYS B N 1
ATOM 1586 C CA . LYS B 1 83 ? 7.93 -6.695 7.887 1 98.31 83 LYS B CA 1
ATOM 1587 C C . LYS B 1 83 ? 9 -7.5 7.152 1 98.31 83 LYS B C 1
ATOM 1589 O O . LYS B 1 83 ? 9.438 -7.109 6.066 1 98.31 83 LYS B O 1
ATOM 1594 N N . SER B 1 84 ? 9.414 -8.586 7.805 1 98.19 84 SER B N 1
ATOM 1595 C CA . SER B 1 84 ? 10.406 -9.438 7.16 1 98.19 84 SER B CA 1
ATOM 1596 C C . SER B 1 84 ? 9.883 -10 5.844 1 98.19 84 SER B C 1
ATOM 1598 O O . SER B 1 84 ? 10.594 -10 4.836 1 98.19 84 SER B O 1
ATOM 1600 N N . ASN B 1 85 ? 8.664 -10.539 5.879 1 98.75 85 ASN B N 1
ATOM 1601 C CA . ASN B 1 85 ? 8.023 -11.023 4.66 1 98.75 85 ASN B CA 1
ATOM 1602 C C . ASN B 1 85 ? 7.922 -9.922 3.607 1 98.75 85 ASN B C 1
ATOM 1604 O O . ASN B 1 85 ? 8.141 -10.172 2.42 1 98.75 85 ASN B O 1
ATOM 1608 N N . ALA B 1 86 ? 7.598 -8.719 4.051 1 98.88 86 ALA B N 1
ATOM 1609 C CA . ALA B 1 86 ? 7.445 -7.59 3.135 1 98.88 86 ALA B CA 1
ATOM 1610 C C . ALA B 1 86 ? 8.75 -7.309 2.395 1 98.88 86 ALA B C 1
ATOM 1612 O O . ALA B 1 86 ? 8.742 -7.066 1.185 1 98.88 86 ALA B O 1
ATOM 1613 N N . LYS B 1 87 ? 9.82 -7.348 3.133 1 98.88 87 LYS B N 1
ATOM 1614 C CA . LYS B 1 87 ? 11.141 -7.168 2.527 1 98.88 87 LYS B CA 1
ATOM 1615 C C . LYS B 1 87 ? 11.406 -8.242 1.474 1 98.88 87 LYS B C 1
ATOM 1617 O O . LYS B 1 87 ? 11.906 -7.938 0.387 1 98.88 87 LYS B O 1
ATOM 1622 N N . GLU B 1 88 ? 11.094 -9.414 1.788 1 98.88 88 GLU B N 1
ATOM 1623 C CA . GLU B 1 88 ? 11.297 -10.531 0.862 1 98.88 88 GLU B CA 1
ATOM 1624 C C . GLU B 1 88 ? 10.414 -10.383 -0.373 1 98.88 88 GLU B C 1
ATOM 1626 O O . GLU B 1 88 ? 10.859 -10.633 -1.495 1 98.88 88 GLU B O 1
ATOM 1631 N N . ILE B 1 89 ? 9.172 -10.039 -0.177 1 98.94 89 ILE B N 1
ATOM 1632 C CA . ILE B 1 89 ? 8.219 -9.82 -1.262 1 98.94 89 ILE B CA 1
ATOM 1633 C C . ILE B 1 89 ? 8.758 -8.75 -2.209 1 98.94 89 ILE B C 1
ATOM 1635 O O . ILE B 1 89 ? 8.805 -8.961 -3.424 1 98.94 89 ILE B O 1
ATOM 1639 N N . PHE B 1 90 ? 9.242 -7.66 -1.642 1 98.94 90 PHE B N 1
ATOM 1640 C CA . PHE B 1 90 ? 9.781 -6.543 -2.408 1 98.94 90 PHE B CA 1
ATOM 1641 C C . PHE B 1 90 ? 11 -6.977 -3.213 1 98.94 90 PHE B C 1
ATOM 1643 O O . PHE B 1 90 ? 11.062 -6.77 -4.426 1 98.94 90 PHE B O 1
ATOM 1650 N N . ASN B 1 91 ? 11.922 -7.605 -2.539 1 98.88 91 ASN B N 1
ATOM 1651 C CA . ASN B 1 91 ? 13.188 -7.977 -3.172 1 98.88 91 ASN B CA 1
ATOM 1652 C C . ASN B 1 91 ? 12.977 -9.023 -4.266 1 98.88 91 ASN B C 1
ATOM 1654 O O . ASN B 1 91 ? 13.594 -8.945 -5.328 1 98.88 91 ASN B O 1
ATOM 1658 N N . THR B 1 92 ? 12.172 -9.945 -3.969 1 98.88 92 THR B N 1
ATOM 1659 C CA . THR B 1 92 ? 11.898 -10.992 -4.941 1 98.88 92 THR B CA 1
ATOM 1660 C C . THR B 1 92 ? 11.281 -10.406 -6.211 1 98.88 92 THR B C 1
ATOM 1662 O O . THR B 1 92 ? 11.656 -10.781 -7.32 1 98.88 92 THR B O 1
ATOM 1665 N N . PHE B 1 93 ? 10.32 -9.539 -6.094 1 98.94 93 PHE B N 1
ATOM 1666 C CA . PHE B 1 93 ? 9.688 -8.922 -7.25 1 98.94 93 PHE B CA 1
ATOM 1667 C C . PHE B 1 93 ? 10.695 -8.117 -8.055 1 98.94 93 PHE B C 1
ATOM 1669 O O . PHE B 1 93 ? 10.75 -8.219 -9.281 1 98.94 93 PHE B O 1
ATOM 1676 N N . LYS B 1 94 ? 11.461 -7.316 -7.363 1 98.88 94 LYS B N 1
ATOM 1677 C CA . LYS B 1 94 ? 12.445 -6.473 -8.023 1 98.88 94 LYS B CA 1
ATOM 1678 C C . LYS B 1 94 ? 13.477 -7.309 -8.781 1 98.88 94 LYS B C 1
ATOM 1680 O O . LYS B 1 94 ? 13.914 -6.934 -9.867 1 98.88 94 LYS B O 1
ATOM 1685 N N . GLU B 1 95 ? 13.867 -8.344 -8.141 1 98.75 95 GLU B N 1
ATOM 1686 C CA . GLU B 1 95 ? 14.805 -9.234 -8.805 1 98.75 95 GLU B CA 1
ATOM 1687 C C . GLU B 1 95 ? 14.227 -9.797 -10.094 1 98.75 95 GLU B C 1
ATOM 1689 O O . GLU B 1 95 ? 14.914 -9.867 -11.117 1 98.75 95 GLU B O 1
ATOM 1694 N N . GLU B 1 96 ? 12.984 -10.172 -10.086 1 98.88 96 GLU B N 1
ATOM 1695 C CA . GLU B 1 96 ? 12.336 -10.812 -11.227 1 98.88 96 GLU B CA 1
ATOM 1696 C C . GLU B 1 96 ? 12.094 -9.812 -12.352 1 98.88 96 GLU B C 1
ATOM 1698 O O . GLU B 1 96 ? 12.32 -10.117 -13.523 1 98.88 96 GLU B O 1
ATOM 1703 N N . TYR B 1 97 ? 11.633 -8.594 -12.008 1 98.69 97 TYR B N 1
ATOM 1704 C CA . TYR B 1 97 ? 11.148 -7.672 -13.031 1 98.69 97 TYR B CA 1
ATOM 1705 C C . TYR B 1 97 ? 12.109 -6.508 -13.211 1 98.69 97 TYR B C 1
ATOM 1707 O O . TYR B 1 97 ? 11.914 -5.66 -14.086 1 98.69 97 TYR B O 1
ATOM 1715 N N . GLY B 1 98 ? 13.109 -6.395 -12.367 1 98.69 98 GLY B N 1
ATOM 1716 C CA . GLY B 1 98 ? 14.141 -5.375 -12.461 1 98.69 98 GLY B CA 1
ATOM 1717 C C . GLY B 1 98 ? 13.789 -4.098 -11.727 1 98.69 98 GLY B C 1
ATOM 1718 O O . GLY B 1 98 ? 14.664 -3.268 -11.461 1 98.69 98 GLY B O 1
ATOM 1719 N N . THR B 1 99 ? 12.539 -3.871 -11.484 1 98.81 99 THR B N 1
ATOM 1720 C CA . THR B 1 99 ? 12.023 -2.709 -10.766 1 98.81 99 THR B CA 1
ATOM 1721 C C . THR B 1 99 ? 10.648 -3.008 -10.172 1 98.81 99 THR B C 1
ATOM 1723 O O . THR B 1 99 ? 10.008 -3.996 -10.531 1 98.81 99 THR B O 1
ATOM 1726 N N . VAL B 1 100 ? 10.242 -2.229 -9.188 1 98.88 100 VAL B N 1
ATOM 1727 C CA . VAL B 1 100 ? 8.891 -2.334 -8.656 1 98.88 100 VAL B CA 1
ATOM 1728 C C . VAL B 1 100 ? 8.031 -1.201 -9.203 1 98.88 100 VAL B C 1
ATOM 1730 O O . VAL B 1 100 ? 6.855 -1.075 -8.844 1 98.88 100 VAL B O 1
ATOM 1733 N N . ARG B 1 101 ? 8.578 -0.398 -10.062 1 98.75 101 ARG B N 1
ATOM 1734 C CA . ARG B 1 101 ? 7.91 0.803 -10.547 1 98.75 101 ARG B CA 1
ATOM 1735 C C . ARG B 1 101 ? 6.926 0.467 -11.664 1 98.75 101 ARG B C 1
ATOM 1737 O O . ARG B 1 101 ? 7.305 -0.122 -12.672 1 98.75 101 ARG B O 1
ATOM 1744 N N . CYS B 1 102 ? 5.758 0.95 -11.492 1 98.88 102 CYS B N 1
ATOM 1745 C CA . CYS B 1 102 ? 4.676 0.661 -12.43 1 98.88 102 CYS B CA 1
ATOM 1746 C C . CYS B 1 102 ? 4.949 1.285 -13.789 1 98.88 102 CYS B C 1
ATOM 1748 O O . CYS B 1 102 ? 4.652 0.684 -14.82 1 98.88 102 CYS B O 1
ATOM 1750 N N . ASP B 1 103 ? 5.445 2.537 -13.805 1 98.75 103 ASP B N 1
ATOM 1751 C CA . ASP B 1 103 ? 5.66 3.242 -15.062 1 98.75 103 ASP B CA 1
ATOM 1752 C C . ASP B 1 103 ? 6.652 2.49 -15.953 1 98.75 103 ASP B C 1
ATOM 1754 O O . ASP B 1 103 ? 6.477 2.428 -17.172 1 98.75 103 ASP B O 1
ATOM 1758 N N . LYS B 1 104 ? 7.625 1.905 -15.328 1 98.75 104 LYS B N 1
ATOM 1759 C CA . LYS B 1 104 ? 8.641 1.17 -16.078 1 98.75 104 LYS B CA 1
ATOM 1760 C C . LYS B 1 104 ? 8.109 -0.183 -16.531 1 98.75 104 LYS B C 1
ATOM 1762 O O . LYS B 1 104 ? 8.312 -0.575 -17.688 1 98.75 104 LYS B O 1
ATOM 1767 N N . ILE B 1 105 ? 7.422 -0.851 -15.688 1 98.81 105 ILE B N 1
ATOM 1768 C CA . ILE B 1 105 ? 6.934 -2.193 -15.984 1 98.81 105 ILE B CA 1
ATOM 1769 C C . ILE B 1 105 ? 5.859 -2.125 -17.062 1 98.81 105 ILE B C 1
ATOM 1771 O O . ILE B 1 105 ? 5.816 -2.977 -17.953 1 98.81 105 ILE B O 1
ATOM 1775 N N . SER B 1 106 ? 4.992 -1.119 -17.047 1 98.62 106 SER B N 1
ATOM 1776 C CA . SER B 1 106 ? 3.834 -1.028 -17.922 1 98.62 106 SER B CA 1
ATOM 1777 C C . SER B 1 106 ? 4.082 -0.045 -19.062 1 98.62 106 SER B C 1
ATOM 1779 O O . SER B 1 106 ? 3.193 0.206 -19.875 1 98.62 106 SER B O 1
ATOM 1781 N N . LYS B 1 107 ? 5.168 0.525 -19.125 1 98.44 107 LYS B N 1
ATOM 1782 C CA . LYS B 1 107 ? 5.465 1.595 -20.078 1 98.44 107 LYS B CA 1
ATOM 1783 C C . LYS B 1 107 ? 4.445 2.723 -19.969 1 98.44 107 LYS B C 1
ATOM 1785 O O . LYS B 1 107 ? 3.799 3.078 -20.953 1 98.44 107 LYS B O 1
ATOM 1790 N N . ASN B 1 108 ? 4.352 3.252 -18.812 1 98.44 108 ASN B N 1
ATOM 1791 C CA . ASN B 1 108 ? 3.441 4.344 -18.484 1 98.44 108 ASN B CA 1
ATOM 1792 C C . ASN B 1 108 ? 1.996 3.992 -18.828 1 98.44 108 ASN B C 1
ATOM 1794 O O . ASN B 1 108 ? 1.245 4.836 -19.312 1 98.44 108 ASN B O 1
ATOM 1798 N N . GLY B 1 109 ? 1.704 2.783 -18.703 1 98 109 GLY B N 1
ATOM 1799 C CA . GLY B 1 109 ? 0.333 2.342 -18.906 1 98 109 GLY B CA 1
ATOM 1800 C C . GLY B 1 109 ? 0.043 1.94 -20.328 1 98 109 GLY B C 1
ATOM 1801 O O . GLY B 1 109 ? -1.053 1.468 -20.641 1 98 109 GLY B O 1
ATOM 1802 N N . GLU B 1 110 ? 0.999 2.016 -21.219 1 98.31 110 GLU B N 1
ATOM 1803 C CA . GLU B 1 110 ? 0.794 1.712 -22.641 1 98.31 110 GLU B CA 1
ATOM 1804 C C . GLU B 1 110 ? 0.842 0.208 -22.891 1 98.31 110 GLU B C 1
ATOM 1806 O O . GLU B 1 110 ? 0.265 -0.281 -23.859 1 98.31 110 GLU B O 1
ATOM 1811 N N . ASP B 1 111 ? 1.573 -0.502 -22.094 1 98.19 111 ASP B N 1
ATOM 1812 C CA . ASP B 1 111 ? 1.695 -1.953 -22.203 1 98.19 111 ASP B CA 1
ATOM 1813 C C . ASP B 1 111 ? 1.304 -2.631 -20.891 1 98.19 111 ASP B C 1
ATOM 1815 O O . ASP B 1 111 ? 2.121 -2.74 -19.969 1 98.19 111 ASP B O 1
ATOM 1819 N N . LYS B 1 112 ? 0.147 -3.166 -20.875 1 97.44 112 LYS B N 1
ATOM 1820 C CA . LYS B 1 112 ? -0.351 -3.805 -19.656 1 97.44 112 LYS B CA 1
ATOM 1821 C 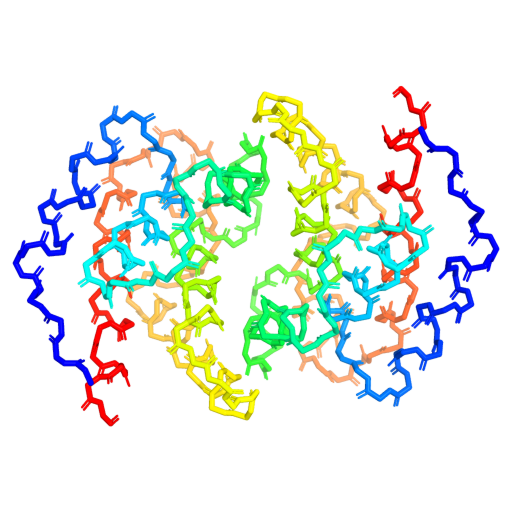C . LYS B 1 112 ? -0.203 -5.32 -19.734 1 97.44 112 LYS B C 1
ATOM 1823 O O . LYS B 1 112 ? -0.677 -6.039 -18.859 1 97.44 112 LYS B O 1
ATOM 1828 N N . SER B 1 113 ? 0.502 -5.773 -20.656 1 97.88 113 SER B N 1
ATOM 1829 C CA . SER B 1 113 ? 0.616 -7.207 -20.906 1 97.88 113 SER B CA 1
ATOM 1830 C C . SER B 1 113 ? 1.338 -7.906 -19.75 1 97.88 113 SER B C 1
ATOM 1832 O O . SER B 1 113 ? 1.082 -9.078 -19.469 1 97.88 113 SER B O 1
ATOM 1834 N N . PRO B 1 114 ? 2.205 -7.23 -18.969 1 98.5 114 PRO B N 1
ATOM 1835 C CA . PRO B 1 114 ? 2.883 -7.934 -17.891 1 98.5 114 PRO B CA 1
ATOM 1836 C C . PRO B 1 114 ? 2.035 -8.008 -16.609 1 98.5 114 PRO B C 1
ATOM 1838 O O . PRO B 1 114 ? 2.383 -8.734 -15.68 1 98.5 114 PRO B O 1
ATOM 1841 N N . CYS B 1 115 ? 0.956 -7.305 -16.562 1 98.69 115 CYS B N 1
ATOM 1842 C CA . CYS B 1 115 ? 0.309 -7 -15.289 1 98.69 115 CYS B CA 1
ATOM 1843 C C . CYS B 1 115 ? -0.276 -8.258 -14.664 1 98.69 115 CYS B C 1
ATOM 1845 O O . CYS B 1 115 ? -0.161 -8.461 -13.453 1 98.69 115 CYS B O 1
ATOM 1847 N N . VAL B 1 116 ? -0.868 -9.117 -15.445 1 98.81 116 VAL B N 1
ATOM 1848 C CA . VAL B 1 116 ? -1.457 -10.344 -14.914 1 98.81 116 VAL B CA 1
ATOM 1849 C C . VAL B 1 116 ? -0.36 -11.242 -14.344 1 98.81 116 VAL B C 1
ATOM 1851 O O . VAL B 1 116 ? -0.504 -11.797 -13.258 1 98.81 116 VAL B O 1
ATOM 1854 N N . ASP B 1 117 ? 0.698 -11.344 -15.07 1 98.88 117 ASP B N 1
ATOM 1855 C CA . ASP B 1 117 ? 1.804 -12.195 -14.641 1 98.88 117 ASP B CA 1
ATOM 1856 C C . ASP B 1 117 ? 2.471 -11.633 -13.383 1 98.88 117 ASP B C 1
ATOM 1858 O O . ASP B 1 117 ? 2.943 -12.391 -12.531 1 98.88 117 ASP B O 1
ATOM 1862 N N . CYS B 1 118 ? 2.57 -10.32 -13.281 1 98.94 118 CYS B N 1
ATOM 1863 C CA . CYS B 1 118 ? 3.074 -9.703 -12.055 1 98.94 118 CYS B CA 1
ATOM 1864 C C . CYS B 1 118 ? 2.262 -10.148 -10.852 1 98.94 118 CYS B C 1
ATOM 1866 O O . CYS B 1 118 ? 2.826 -10.531 -9.82 1 98.94 118 CYS B O 1
ATOM 1868 N N . CYS B 1 119 ? 0.942 -10.109 -10.984 1 98.94 119 CYS B N 1
ATOM 1869 C CA . CYS B 1 119 ? 0.044 -10.484 -9.898 1 98.94 119 CYS B CA 1
ATOM 1870 C C . CYS B 1 119 ? 0.24 -11.945 -9.508 1 98.94 119 CYS B C 1
ATOM 1872 O O . CYS B 1 119 ? 0.389 -12.266 -8.328 1 98.94 119 CYS B O 1
ATOM 1874 N N . VAL B 1 120 ? 0.245 -12.781 -10.5 1 98.94 120 VAL B N 1
ATOM 1875 C CA . VAL B 1 120 ? 0.376 -14.219 -10.266 1 98.94 120 VAL B CA 1
ATOM 1876 C C . VAL B 1 120 ? 1.724 -14.516 -9.609 1 98.94 120 VAL B C 1
ATOM 1878 O O . VAL B 1 120 ? 1.793 -15.25 -8.625 1 98.94 120 VAL B O 1
ATOM 1881 N N . PHE B 1 121 ? 2.758 -13.914 -10.117 1 98.94 121 PHE B N 1
ATOM 1882 C CA . PHE B 1 121 ? 4.113 -14.156 -9.641 1 98.94 121 PHE B CA 1
ATOM 1883 C C . PHE B 1 121 ? 4.238 -13.82 -8.164 1 98.94 121 PHE B C 1
ATOM 1885 O O . PHE B 1 121 ? 4.684 -14.648 -7.363 1 98.94 121 PHE B O 1
ATOM 1892 N N . ILE B 1 122 ? 3.818 -12.648 -7.816 1 98.94 122 ILE B N 1
ATOM 1893 C CA . ILE B 1 122 ? 4.098 -12.195 -6.457 1 98.94 122 ILE B CA 1
ATOM 1894 C C . ILE B 1 122 ? 3.15 -12.883 -5.477 1 98.94 122 ILE B C 1
ATOM 1896 O O . ILE B 1 122 ? 3.512 -13.133 -4.328 1 98.94 122 ILE B O 1
ATOM 1900 N N . ALA B 1 123 ? 1.914 -13.211 -5.953 1 98.94 123 ALA B N 1
ATOM 1901 C CA . ALA B 1 123 ? 0.993 -13.969 -5.109 1 98.94 123 ALA B CA 1
ATOM 1902 C C . ALA B 1 123 ? 1.572 -15.336 -4.75 1 98.94 123 ALA B C 1
ATOM 1904 O O . ALA B 1 123 ? 1.417 -15.805 -3.621 1 98.94 123 ALA B O 1
ATOM 1905 N N . ASN B 1 124 ? 2.176 -15.93 -5.715 1 98.81 124 ASN B N 1
ATOM 1906 C CA . ASN B 1 124 ? 2.814 -17.219 -5.453 1 98.81 124 ASN B CA 1
ATOM 1907 C C . ASN B 1 124 ? 3.922 -17.094 -4.414 1 98.81 124 ASN B C 1
ATOM 1909 O O . ASN B 1 124 ? 4.105 -17.984 -3.584 1 98.81 124 ASN B O 1
ATOM 1913 N N . LYS B 1 125 ? 4.656 -16.031 -4.496 1 98.75 125 LYS B N 1
ATOM 1914 C CA . LYS B 1 125 ? 5.684 -15.812 -3.484 1 98.75 125 LYS B CA 1
ATOM 1915 C C . LYS B 1 125 ? 5.066 -15.688 -2.094 1 98.75 125 LYS B C 1
ATOM 1917 O O . LYS B 1 125 ? 5.598 -16.234 -1.122 1 98.75 125 LYS B O 1
ATOM 1922 N N . VAL B 1 126 ? 3.965 -14.938 -1.956 1 98.75 126 VAL B N 1
ATOM 1923 C CA . VAL B 1 126 ? 3.295 -14.797 -0.667 1 98.75 126 VAL B CA 1
ATOM 1924 C C . VAL B 1 126 ? 2.816 -16.172 -0.182 1 98.75 126 VAL B C 1
ATOM 1926 O O . VAL B 1 126 ? 2.951 -16.484 1 1 98.75 126 VAL B O 1
ATOM 1929 N N . ALA B 1 127 ? 2.25 -16.953 -1.095 1 98.5 127 ALA B N 1
ATOM 1930 C CA . ALA B 1 127 ? 1.807 -18.297 -0.745 1 98.5 127 ALA B CA 1
ATOM 1931 C C . ALA B 1 127 ? 2.953 -19.125 -0.165 1 98.5 127 ALA B C 1
ATOM 1933 O O . ALA B 1 127 ? 2.775 -19.844 0.823 1 98.5 127 ALA B O 1
ATOM 1934 N N . ASP B 1 128 ? 4.145 -19 -0.776 1 98.06 128 ASP B N 1
ATOM 1935 C CA . ASP B 1 128 ? 5.324 -19.719 -0.291 1 98.06 128 ASP B CA 1
ATOM 1936 C C . ASP B 1 128 ? 5.684 -19.266 1.125 1 98.06 128 ASP B C 1
ATOM 1938 O O . ASP B 1 128 ? 6.051 -20.094 1.964 1 98.06 128 ASP B O 1
ATOM 1942 N N . LEU B 1 129 ? 5.59 -18 1.405 1 97.62 129 LEU B N 1
ATOM 1943 C CA . LEU B 1 129 ? 5.973 -17.453 2.701 1 97.62 129 LEU B CA 1
ATOM 1944 C C . LEU B 1 129 ? 4.992 -17.891 3.787 1 97.62 129 LEU B C 1
ATOM 1946 O O . LEU B 1 129 ? 5.383 -18.062 4.945 1 97.62 129 LEU B O 1
ATOM 1950 N N . LEU B 1 130 ? 3.754 -18.062 3.424 1 94.38 130 LEU B N 1
ATOM 1951 C CA . LEU B 1 130 ? 2.729 -18.453 4.379 1 94.38 130 LEU B CA 1
ATOM 1952 C C . LEU B 1 130 ? 2.875 -19.938 4.746 1 94.38 130 LEU B C 1
ATOM 1954 O O . LEU B 1 130 ? 2.404 -20.359 5.801 1 94.38 130 LEU B O 1
ATOM 1958 N N . ASP B 1 131 ? 3.461 -20.719 3.848 1 89.88 131 ASP B N 1
ATOM 1959 C CA . ASP B 1 131 ? 3.654 -22.141 4.074 1 89.88 131 ASP B CA 1
ATOM 1960 C C . ASP B 1 131 ? 4.867 -22.406 4.965 1 89.88 131 ASP B C 1
ATOM 1962 O O . ASP B 1 131 ? 5.027 -23.5 5.5 1 89.88 131 ASP B O 1
ATOM 1966 N N . GLU B 1 132 ? 5.734 -21.469 5.195 1 82.19 132 GLU B N 1
ATOM 1967 C CA . GLU B 1 132 ? 6.918 -21.625 6.035 1 82.19 132 GLU B CA 1
ATOM 1968 C C . GLU B 1 132 ? 6.574 -21.453 7.512 1 82.19 132 GLU B C 1
ATOM 1970 O O . GLU B 1 132 ? 5.625 -20.75 7.852 1 82.19 132 GLU B O 1
#

pLDDT: mean 97.5, std 4.52, range [66.44, 98.94]